Protein AF-A0A1V2MBK9-F1 (afdb_monomer)

Solvent-accessible surface area (backbone atoms only — not comparable to full-atom values): 14832 Å² total; per-residue (Å²): 134,80,73,76,55,63,68,47,42,68,69,55,35,80,77,60,66,86,72,53,70,76,71,53,41,78,74,57,42,49,69,42,88,86,67,82,70,78,59,68,82,78,52,64,62,69,51,30,75,63,59,85,59,53,75,75,83,70,51,62,47,44,29,37,36,40,38,46,61,56,57,86,47,54,36,74,47,43,60,92,90,59,86,34,33,55,60,60,49,50,52,52,48,45,50,49,41,36,67,42,43,46,37,18,62,41,80,53,84,67,92,81,70,67,94,75,77,59,34,52,60,55,47,48,55,52,49,55,54,50,45,73,77,38,75,64,46,56,32,38,40,33,48,38,58,38,89,64,90,67,58,57,71,49,79,55,98,87,40,65,26,44,45,28,35,36,52,45,32,41,6,41,16,93,85,80,60,44,76,19,54,14,90,91,51,54,16,92,23,41,64,52,22,48,16,49,54,52,49,42,46,65,40,96,83,39,68,46,74,44,33,37,39,40,61,60,29,74,71,40,49,77,45,54,44,25,43,36,37,24,61,31,23,40,67,30,52,40,68,37,48,56,66,32,44,64,59,52,50,52,43,50,29,64,56,32,67,56,60,72,55,80,88,126

Foldseek 3Di:
DDPVPPVVCVVVVVPPDDPDLVNVPVVAADEDPPPPDPCSVQADVVCLQDPQQAADDDQLAAAEEEAALAFPAAAPQEDPPDPRTLLVLVVLLQCCCCQFFVGHHHYDDDPDDDHDPCSLVVVLVVLVVVCVVRVSYAEYEHEAADPDDDWDWDDAPNAIATAKEWEAAQLAPPPPRNTQPDPVAGAPQRRQCSSLRRNLCPDPRRSHPHYYYHNHHGNRRNHHHYIYMHQTHSHDNSVNSSVRSNSVSVSNCVSNVGDTDDDD

Secondary structure (DSSP, 8-state):
--GGGHHHHHHHTTTS----HHHHHHHHEEEPTT--S-GGGGS-HHHHHH------S-TTSEEEEEE-SSTT-B-SBPPTT---BHHHHHHHHHHHHHHHH--EEEE---TT--SSSSHHHHHHHHHHHHHHH-TT--EEEEEEEES-S---EEEETTEEEE-EEEEEE----TTT--TT--SSS--TTHHHHHHHHHHHHTSTT--EEEEEEESS-GGGGSSSSEEEEEEEETTSBHHHHHHHHHHHHHHHHHHHTPPPP---

Mean predicted aligned error: 7.24 Å

Structure (mmCIF, N/CA/C/O backbone):
data_AF-A0A1V2MBK9-F1
#
_entry.id   AF-A0A1V2MBK9-F1
#
loop_
_atom_site.group_PDB
_atom_site.id
_atom_site.type_symbol
_atom_site.label_atom_id
_atom_site.label_alt_id
_atom_site.label_comp_id
_atom_site.label_asym_id
_atom_site.label_entity_id
_atom_site.label_seq_id
_atom_site.pdbx_PDB_ins_code
_atom_site.Cartn_x
_atom_site.Cartn_y
_atom_site.Cartn_z
_atom_site.occupancy
_atom_site.B_iso_or_equiv
_atom_site.auth_seq_id
_atom_site.auth_comp_id
_atom_site.auth_asym_id
_atom_site.auth_atom_id
_atom_site.pdbx_PDB_model_num
ATOM 1 N N . MET A 1 1 ? -18.876 26.467 -9.402 1.00 34.84 1 MET A N 1
ATOM 2 C CA . MET A 1 1 ? -18.481 26.212 -10.805 1.00 34.84 1 MET A CA 1
ATOM 3 C C . MET A 1 1 ? -18.343 24.700 -10.939 1.00 34.84 1 MET A C 1
ATOM 5 O O . MET A 1 1 ? -17.592 24.122 -10.175 1.00 34.84 1 MET A O 1
ATOM 9 N N . ASN A 1 2 ? -19.206 24.062 -11.735 1.00 30.47 2 ASN A N 1
ATOM 10 C CA . ASN A 1 2 ? -19.535 22.628 -11.652 1.00 30.47 2 ASN A CA 1
ATOM 11 C C . ASN A 1 2 ? -18.360 21.690 -12.007 1.00 30.47 2 ASN A C 1
ATOM 13 O O . ASN A 1 2 ? -17.880 21.718 -13.139 1.00 30.47 2 ASN A O 1
ATOM 17 N N . PHE A 1 3 ? -17.992 20.809 -11.068 1.00 36.66 3 PHE A N 1
ATOM 18 C CA . PHE A 1 3 ? -16.912 19.809 -11.154 1.00 36.66 3 PHE A CA 1
ATOM 19 C C . PHE A 1 3 ? -17.167 18.655 -12.146 1.00 36.66 3 PHE A C 1
ATOM 21 O O . PHE A 1 3 ? -16.249 17.917 -12.485 1.00 36.66 3 PHE A O 1
ATOM 28 N N . LYS A 1 4 ? -18.357 18.593 -12.766 1.00 32.75 4 LYS A N 1
ATOM 29 C CA . LYS A 1 4 ? -18.689 17.666 -13.870 1.00 32.75 4 LYS A CA 1
ATOM 30 C C . LYS A 1 4 ? -17.813 17.801 -15.132 1.00 32.75 4 LYS A C 1
ATOM 32 O O . LYS A 1 4 ? -18.024 17.061 -16.086 1.00 32.75 4 LYS A O 1
ATOM 37 N N . LYS A 1 5 ? -16.863 18.741 -15.192 1.00 34.22 5 LYS A N 1
ATOM 38 C CA . LYS A 1 5 ? -16.021 18.963 -16.379 1.00 34.22 5 LYS A CA 1
ATOM 39 C C . LYS A 1 5 ? -14.691 18.212 -16.379 1.00 34.22 5 LYS A C 1
ATOM 41 O O . LYS A 1 5 ? -14.189 17.994 -17.469 1.00 34.22 5 LYS A O 1
ATOM 46 N N . ILE A 1 6 ? -14.138 17.786 -15.244 1.00 42.19 6 ILE A N 1
ATOM 47 C CA . ILE A 1 6 ? -12.788 17.182 -15.232 1.00 42.19 6 ILE A CA 1
ATOM 48 C C . ILE A 1 6 ? -12.847 15.669 -15.499 1.00 42.19 6 ILE A C 1
ATOM 50 O O . ILE A 1 6 ? -12.105 15.169 -16.338 1.00 42.19 6 ILE A O 1
ATOM 54 N N . PHE A 1 7 ? -13.835 14.959 -14.950 1.00 36.03 7 PHE A N 1
ATOM 55 C CA . PHE A 1 7 ? -14.030 13.533 -15.255 1.00 36.03 7 PHE A CA 1
ATOM 56 C C . PHE A 1 7 ? -14.663 13.284 -16.640 1.00 36.03 7 PHE A C 1
ATOM 58 O O . PHE A 1 7 ? -14.394 12.282 -17.304 1.00 36.03 7 PHE A O 1
ATOM 65 N N . PHE A 1 8 ? -15.454 14.240 -17.148 1.00 34.44 8 PHE A N 1
ATOM 66 C CA . PHE A 1 8 ? -15.971 14.186 -18.521 1.00 34.44 8 PHE A CA 1
ATOM 67 C C . PHE A 1 8 ? -14.874 14.445 -19.562 1.00 34.44 8 PHE A C 1
ATOM 69 O O . PHE A 1 8 ? -14.999 13.986 -20.691 1.00 34.44 8 PHE A O 1
ATOM 76 N N . ILE A 1 9 ? -13.780 15.118 -19.188 1.00 38.69 9 ILE A N 1
ATOM 77 C CA . ILE A 1 9 ? -12.611 15.276 -20.055 1.00 38.69 9 ILE A CA 1
ATOM 78 C C . ILE A 1 9 ? -11.961 13.905 -20.298 1.00 38.69 9 ILE A C 1
ATOM 80 O O . ILE A 1 9 ? -11.791 13.551 -21.453 1.00 38.69 9 ILE A O 1
ATOM 84 N N . PHE A 1 10 ? -11.764 13.036 -19.303 1.00 41.34 10 PHE A N 1
ATOM 85 C CA . PHE A 1 10 ? -11.204 11.698 -19.573 1.00 41.34 10 PHE A CA 1
ATOM 86 C C . PHE A 1 10 ? -12.112 10.790 -20.422 1.00 41.34 10 PHE A C 1
ATOM 88 O O . PHE A 1 10 ? -11.617 10.036 -21.259 1.00 41.34 10 PHE A O 1
ATOM 95 N N . ARG A 1 11 ? -13.444 10.900 -20.292 1.00 34.03 11 ARG A N 1
ATOM 96 C CA . ARG A 1 11 ? -14.379 10.075 -21.080 1.00 34.03 11 ARG A CA 1
ATOM 97 C C . ARG A 1 11 ? -14.642 10.618 -22.498 1.00 34.03 11 ARG A C 1
ATOM 99 O O . ARG A 1 11 ? -14.853 9.812 -23.405 1.00 34.03 11 ARG A O 1
ATOM 106 N N . LEU A 1 12 ? -14.572 11.939 -22.730 1.00 31.66 12 LEU A N 1
ATOM 107 C CA . LEU A 1 12 ? -14.670 12.550 -24.075 1.00 31.66 12 LEU A CA 1
ATOM 108 C C . LEU A 1 12 ? -13.330 12.675 -24.820 1.00 31.66 12 LEU A C 1
ATOM 110 O O . LEU A 1 12 ? -13.326 12.727 -26.050 1.00 31.66 12 LEU A O 1
ATOM 114 N N . LEU A 1 13 ? -12.193 12.704 -24.119 1.00 36.12 13 LEU A N 1
ATOM 115 C CA . LEU A 1 13 ? -10.858 12.727 -24.737 1.00 36.12 13 LEU A CA 1
ATOM 116 C C . LEU A 1 13 ? -10.470 11.392 -25.384 1.00 36.12 13 LEU A C 1
ATOM 118 O O . LEU A 1 13 ? -9.457 11.314 -26.069 1.00 36.12 13 LEU A O 1
ATOM 122 N N . SER A 1 14 ? -11.309 10.361 -25.266 1.00 35.31 14 SER A N 1
ATOM 123 C CA . SER A 1 14 ? -11.216 9.177 -26.123 1.00 35.31 14 SER A CA 1
ATOM 124 C C . SER A 1 14 ? -11.409 9.505 -27.613 1.00 35.31 14 SER A C 1
ATOM 126 O O . SER A 1 14 ? -11.105 8.669 -28.459 1.00 35.31 14 SER A O 1
ATOM 128 N N . THR A 1 15 ? -11.896 10.709 -27.961 1.00 36.28 15 THR A N 1
ATOM 129 C CA . THR A 1 15 ? -12.133 11.085 -29.366 1.00 36.28 15 THR A CA 1
ATOM 130 C C . THR A 1 15 ? -11.327 12.290 -29.863 1.00 36.28 15 THR A C 1
ATOM 132 O O . THR A 1 15 ? -11.165 12.427 -31.072 1.00 36.28 15 THR A O 1
ATOM 135 N N . ILE A 1 16 ? -10.787 13.170 -29.012 1.00 37.06 16 ILE A N 1
ATOM 136 C CA . ILE A 1 16 ? -10.050 14.361 -29.475 1.00 37.06 16 ILE A CA 1
ATOM 137 C C . ILE A 1 16 ? -8.943 14.701 -28.465 1.00 37.06 16 ILE A C 1
ATOM 139 O O . ILE A 1 16 ? -9.251 15.004 -27.326 1.00 37.06 16 ILE A O 1
ATOM 143 N N . PHE A 1 17 ? -7.687 14.706 -28.926 1.00 32.72 17 PHE A N 1
ATOM 144 C CA . PHE A 1 17 ? -6.417 14.915 -28.205 1.00 32.72 17 PHE A CA 1
ATOM 145 C C . PHE A 1 17 ? -5.857 13.724 -27.414 1.00 32.72 17 PHE A C 1
ATOM 147 O O . PHE A 1 17 ? -6.171 13.484 -26.255 1.00 32.72 17 PHE A O 1
ATOM 154 N N . ILE A 1 18 ? -4.888 13.076 -28.066 1.00 42.09 18 ILE A N 1
ATOM 155 C CA . ILE A 1 18 ? -3.717 12.449 -27.457 1.00 42.09 18 ILE A CA 1
ATOM 156 C C . ILE A 1 18 ? -3.151 13.444 -26.429 1.00 42.09 18 ILE A C 1
ATOM 158 O O . ILE A 1 18 ? -2.397 14.349 -26.789 1.00 42.09 18 ILE A O 1
ATOM 162 N N . ILE A 1 19 ? -3.529 13.318 -25.156 1.00 43.03 19 ILE A N 1
ATOM 163 C CA . ILE A 1 19 ? -2.663 13.796 -24.082 1.00 43.03 19 ILE A CA 1
ATOM 164 C C . ILE A 1 19 ? -1.460 12.866 -24.164 1.00 43.03 19 ILE A C 1
ATOM 166 O O . ILE A 1 19 ? -1.561 11.675 -23.878 1.00 43.03 19 ILE A O 1
ATOM 170 N N . THR A 1 20 ? -0.346 13.373 -24.680 1.00 45.06 20 THR A N 1
ATOM 171 C CA . THR A 1 20 ? 0.904 12.615 -24.723 1.00 45.06 20 THR A CA 1
ATOM 172 C C . THR A 1 20 ? 1.216 12.099 -23.313 1.00 45.06 20 THR A C 1
ATOM 174 O O . THR A 1 20 ? 1.142 12.904 -22.383 1.00 45.06 20 THR A O 1
ATOM 177 N N . PRO A 1 21 ? 1.596 10.818 -23.138 1.00 50.59 21 PRO A N 1
ATOM 178 C CA . PRO A 1 21 ? 1.921 10.221 -21.832 1.00 50.59 21 PRO A CA 1
ATOM 179 C C . PRO A 1 21 ? 2.869 11.082 -20.982 1.00 50.59 21 PRO A C 1
ATOM 181 O O . PRO A 1 21 ? 2.723 11.172 -19.768 1.00 50.59 21 PRO A O 1
ATOM 184 N N . ILE A 1 22 ? 3.765 11.804 -21.659 1.00 47.19 22 ILE A N 1
ATOM 185 C CA . ILE A 1 22 ? 4.721 12.769 -21.105 1.00 47.19 22 ILE A CA 1
ATOM 186 C C . ILE A 1 22 ? 4.041 13.857 -20.251 1.00 47.19 22 ILE A C 1
ATOM 188 O O . ILE A 1 22 ? 4.553 14.209 -19.200 1.00 47.19 22 ILE A O 1
ATOM 192 N N . LEU A 1 23 ? 2.877 14.374 -20.663 1.00 44.78 23 LEU A N 1
ATOM 193 C CA . LEU A 1 23 ? 2.160 15.446 -19.953 1.00 44.78 23 LEU A CA 1
ATOM 194 C C . LEU A 1 23 ? 1.334 14.935 -18.763 1.00 44.78 23 LEU A C 1
ATOM 196 O O . LEU A 1 23 ? 1.061 15.703 -17.848 1.00 44.78 23 LEU A O 1
ATOM 200 N N . ALA A 1 24 ? 0.929 13.662 -18.768 1.00 58.72 24 ALA A N 1
ATOM 201 C CA . ALA A 1 24 ? 0.224 13.047 -17.641 1.00 58.72 24 ALA A CA 1
ATOM 202 C C . ALA A 1 24 ? 1.191 12.613 -16.527 1.00 58.72 24 ALA A C 1
ATOM 204 O O . ALA A 1 24 ? 0.809 12.584 -15.360 1.00 58.72 24 ALA A O 1
ATOM 205 N N . LYS A 1 25 ? 2.449 12.318 -16.884 1.00 59.06 25 LYS A N 1
ATOM 206 C CA . LYS A 1 25 ? 3.493 11.879 -15.956 1.00 59.06 25 LYS A CA 1
ATOM 207 C C . LYS A 1 25 ? 3.723 12.873 -14.819 1.00 59.06 25 LYS A C 1
ATOM 209 O O . LYS A 1 25 ? 3.606 12.486 -13.666 1.00 59.06 25 LYS A O 1
ATOM 214 N N . ASP A 1 26 ? 3.969 14.137 -15.149 1.00 61.19 26 ASP A N 1
ATOM 215 C CA . ASP A 1 26 ? 4.305 15.176 -14.163 1.00 61.19 26 ASP A CA 1
ATOM 216 C C . ASP A 1 26 ? 3.096 15.633 -13.320 1.00 61.19 26 ASP A C 1
ATOM 218 O O . ASP A 1 26 ? 3.246 16.424 -12.393 1.00 61.19 26 ASP A O 1
ATOM 222 N N . ILE A 1 27 ? 1.887 15.170 -13.664 1.00 65.62 27 ILE A N 1
ATOM 223 C CA . ILE A 1 27 ? 0.644 15.473 -12.939 1.00 65.62 27 ILE A CA 1
ATOM 224 C C . ILE A 1 27 ? 0.300 14.356 -11.947 1.00 65.62 27 ILE A C 1
ATOM 226 O O . ILE A 1 27 ? -0.288 14.636 -10.909 1.00 65.62 27 ILE A O 1
ATOM 230 N N . ILE A 1 28 ? 0.633 13.105 -12.281 1.00 78.38 28 ILE A N 1
ATOM 231 C CA . ILE A 1 28 ? 0.196 11.910 -11.541 1.00 78.38 28 ILE A CA 1
ATOM 232 C C . ILE A 1 28 ? 1.329 11.315 -10.695 1.00 78.38 28 ILE A C 1
ATOM 234 O O . ILE A 1 28 ? 1.059 10.717 -9.658 1.00 78.38 28 ILE A O 1
ATOM 238 N N . TYR A 1 29 ? 2.581 11.437 -11.143 1.00 88.00 29 TYR A N 1
ATOM 239 C CA . TYR A 1 29 ? 3.714 10.741 -10.543 1.00 88.00 29 TYR A CA 1
ATOM 240 C C . TYR A 1 29 ? 4.775 11.712 -10.033 1.00 88.00 29 TYR A C 1
ATOM 242 O O . TYR A 1 29 ? 5.340 12.487 -10.810 1.00 88.00 29 TYR A O 1
ATOM 250 N N . THR A 1 30 ? 5.151 11.570 -8.764 1.00 89.44 30 THR A N 1
ATOM 251 C CA . THR A 1 30 ? 6.369 12.186 -8.233 1.00 89.44 30 THR A CA 1
ATOM 252 C C . THR A 1 30 ? 7.550 11.243 -8.418 1.00 89.44 30 THR A C 1
ATOM 254 O O . THR A 1 30 ? 7.541 10.105 -7.957 1.00 89.44 30 THR A O 1
ATOM 257 N N . LEU A 1 31 ? 8.593 11.702 -9.106 1.00 88.50 31 LEU A N 1
ATOM 258 C CA . LEU A 1 31 ? 9.775 10.891 -9.399 1.00 88.50 31 LEU A CA 1
ATOM 259 C C . LEU A 1 31 ? 10.855 11.085 -8.341 1.00 88.50 31 LEU A C 1
ATOM 261 O O . LEU A 1 31 ? 11.134 12.215 -7.934 1.00 88.50 31 LEU A O 1
ATOM 265 N N . ASP A 1 32 ? 11.533 9.995 -7.993 1.00 84.50 32 ASP A N 1
ATOM 266 C CA . ASP A 1 32 ? 12.840 10.080 -7.355 1.00 84.50 32 ASP A CA 1
ATOM 267 C C . ASP A 1 32 ? 13.838 10.797 -8.280 1.00 84.50 32 ASP A C 1
ATOM 269 O O . ASP A 1 32 ? 13.846 10.615 -9.502 1.00 84.50 32 ASP A O 1
ATOM 273 N N . SER A 1 33 ? 14.689 11.619 -7.674 1.00 80.62 33 SER A N 1
ATOM 274 C CA . SER A 1 33 ? 15.713 12.420 -8.336 1.00 80.62 33 SER A CA 1
ATOM 275 C C . SER A 1 33 ? 16.701 11.604 -9.169 1.00 80.62 33 SER A C 1
ATOM 277 O O . SER A 1 33 ? 17.243 12.125 -10.145 1.00 80.62 33 SER A O 1
ATOM 279 N N . ASP A 1 34 ? 16.896 10.331 -8.826 1.00 78.94 34 ASP A N 1
ATOM 280 C CA . ASP A 1 34 ? 17.807 9.433 -9.537 1.00 78.94 34 ASP A CA 1
ATOM 281 C C . ASP A 1 34 ? 17.194 8.857 -10.836 1.00 78.94 34 ASP A C 1
ATOM 283 O O . ASP A 1 34 ? 17.902 8.292 -11.679 1.00 78.94 34 ASP A O 1
ATOM 287 N N . ILE A 1 35 ? 15.891 9.060 -11.083 1.00 82.31 35 ILE A N 1
ATOM 288 C CA . ILE A 1 35 ? 15.215 8.585 -12.299 1.00 82.31 35 ILE A CA 1
ATOM 289 C C . ILE A 1 35 ? 15.376 9.603 -13.430 1.00 82.31 35 ILE A C 1
ATOM 291 O O . ILE A 1 35 ? 14.599 10.542 -13.594 1.00 82.31 35 ILE A O 1
ATOM 295 N N . SER A 1 36 ? 16.374 9.369 -14.280 1.00 75.50 36 SER A N 1
ATOM 296 C CA . SER A 1 36 ? 16.669 10.224 -15.443 1.00 75.50 36 SER A CA 1
ATOM 297 C C . SER A 1 36 ? 16.035 9.755 -16.761 1.00 75.50 36 SER A C 1
ATOM 299 O O . SER A 1 36 ? 15.962 10.520 -17.723 1.00 75.50 36 SER A O 1
ATOM 301 N N . GLN A 1 37 ? 15.579 8.504 -16.830 1.00 77.94 37 GLN A N 1
ATOM 302 C CA . GLN A 1 37 ? 15.058 7.886 -18.051 1.00 77.94 37 GLN A CA 1
ATOM 303 C C . GLN A 1 37 ? 13.543 8.074 -18.185 1.00 77.94 37 GLN A C 1
ATOM 305 O O . GLN A 1 37 ? 12.797 8.028 -17.201 1.00 77.94 37 GLN A O 1
ATOM 310 N N . ASP A 1 38 ? 13.060 8.229 -19.421 1.00 82.62 38 ASP A N 1
ATOM 311 C CA . ASP A 1 38 ? 11.621 8.262 -19.685 1.00 82.62 38 ASP A CA 1
ATOM 312 C C . ASP A 1 38 ? 11.028 6.846 -19.738 1.00 82.62 38 ASP A C 1
ATOM 314 O O . ASP A 1 38 ? 10.788 6.264 -20.797 1.00 82.62 38 ASP A O 1
ATOM 318 N N . TRP A 1 39 ? 10.805 6.283 -18.552 1.00 85.56 39 TRP A N 1
ATOM 319 C CA . TRP A 1 39 ? 10.223 4.956 -18.354 1.00 85.56 39 TRP A CA 1
ATOM 320 C C . TRP A 1 39 ? 8.795 4.827 -18.904 1.00 85.56 39 TRP A C 1
ATOM 322 O O . TRP A 1 39 ? 8.349 3.719 -19.199 1.00 85.56 39 TRP A O 1
ATOM 332 N N . THR A 1 40 ? 8.074 5.939 -19.090 1.00 85.12 40 THR A N 1
ATOM 333 C CA . THR A 1 40 ? 6.669 5.910 -19.527 1.00 85.12 40 THR A CA 1
ATOM 334 C C . THR A 1 40 ? 6.501 5.396 -20.953 1.00 85.12 40 THR A C 1
ATOM 336 O O . THR A 1 40 ? 5.465 4.823 -21.278 1.00 85.12 40 THR A O 1
ATOM 339 N N . LEU A 1 41 ? 7.542 5.506 -21.786 1.00 87.12 41 LEU A N 1
ATOM 340 C CA . LEU A 1 41 ? 7.565 4.949 -23.143 1.00 87.12 41 LEU A CA 1
ATOM 341 C C . LEU A 1 41 ? 7.561 3.412 -23.163 1.00 87.12 41 LEU A C 1
ATOM 343 O O . LEU A 1 41 ? 7.279 2.819 -24.202 1.00 87.12 41 LEU A O 1
ATOM 347 N N . GLN A 1 42 ? 7.874 2.771 -22.034 1.00 90.56 42 GLN A N 1
ATOM 348 C CA . GLN A 1 42 ? 7.914 1.313 -21.880 1.00 90.56 42 GLN A CA 1
ATOM 349 C C . GLN A 1 42 ? 6.628 0.747 -21.256 1.00 90.56 42 GLN A C 1
ATOM 351 O O . GLN A 1 42 ? 6.520 -0.460 -21.046 1.00 90.56 42 GLN A O 1
ATOM 356 N N . ILE A 1 43 ? 5.648 1.604 -20.958 1.00 88.88 43 ILE A N 1
ATOM 357 C CA . ILE A 1 43 ? 4.378 1.231 -20.335 1.00 88.88 43 ILE A CA 1
ATOM 358 C C . ILE A 1 43 ? 3.250 1.313 -21.362 1.00 88.88 43 ILE A C 1
ATOM 360 O O . ILE A 1 43 ? 3.101 2.307 -22.071 1.00 88.88 43 ILE A O 1
ATOM 364 N N . ASP A 1 44 ? 2.378 0.305 -21.378 1.00 91.19 44 ASP A N 1
ATOM 365 C CA . ASP A 1 44 ? 1.080 0.436 -22.044 1.00 91.19 44 ASP A CA 1
ATOM 366 C C . ASP A 1 44 ? 0.100 1.162 -21.110 1.00 91.19 44 ASP A C 1
ATOM 368 O O . ASP A 1 44 ? -0.419 0.590 -20.147 1.00 91.19 44 ASP A O 1
ATOM 372 N N . ILE A 1 45 ? -0.119 2.446 -21.405 1.00 86.88 45 ILE A N 1
ATOM 373 C CA . ILE A 1 45 ? -1.006 3.341 -20.654 1.00 86.88 45 ILE A CA 1
ATOM 374 C C . ILE A 1 45 ? -2.467 2.894 -20.727 1.00 86.88 45 ILE A C 1
ATOM 376 O O . ILE A 1 45 ? -3.182 3.004 -19.734 1.00 86.88 45 ILE A O 1
ATOM 380 N N . ASN A 1 46 ? -2.923 2.357 -21.864 1.00 87.38 46 ASN A N 1
ATOM 381 C CA . ASN A 1 46 ? -4.298 1.867 -21.961 1.00 87.38 46 ASN A CA 1
ATOM 382 C C . ASN A 1 46 ? -4.499 0.707 -20.994 1.00 87.38 46 ASN A C 1
ATOM 384 O O . ASN A 1 46 ? -5.513 0.662 -20.299 1.00 87.38 46 ASN A O 1
ATOM 388 N N . LYS A 1 47 ? -3.511 -0.188 -20.898 1.00 90.69 47 LYS A N 1
ATOM 389 C CA . LYS A 1 47 ? -3.539 -1.262 -19.909 1.00 90.69 47 LYS A CA 1
ATOM 390 C C . LYS A 1 47 ? -3.517 -0.714 -18.480 1.00 90.69 47 LYS A C 1
ATOM 392 O O . LYS A 1 47 ? -4.375 -1.109 -17.709 1.00 90.69 47 LYS A O 1
ATOM 397 N N . VAL A 1 48 ? -2.657 0.251 -18.142 1.00 92.25 48 VAL A N 1
ATOM 398 C CA . VAL A 1 48 ? -2.655 0.887 -16.802 1.00 92.25 48 VAL A CA 1
ATOM 399 C C . VAL A 1 48 ? -4.045 1.401 -16.404 1.00 92.25 48 VAL A C 1
ATOM 401 O O . VAL A 1 48 ? -4.493 1.168 -15.286 1.00 92.25 48 VAL A O 1
ATOM 404 N N . LEU A 1 49 ? -4.757 2.048 -17.330 1.00 89.31 49 LEU A N 1
ATOM 405 C CA . LEU A 1 49 ? -6.061 2.661 -17.061 1.00 89.31 49 LEU A CA 1
ATOM 406 C C . LEU A 1 49 ? -7.250 1.686 -17.080 1.00 89.31 49 LEU A C 1
ATOM 408 O O . LEU A 1 49 ? -8.334 2.062 -16.645 1.00 89.31 49 LEU A O 1
ATOM 412 N N . THR A 1 50 ? -7.089 0.482 -17.638 1.00 90.56 50 THR A N 1
ATOM 413 C CA . THR A 1 50 ? -8.209 -0.452 -17.883 1.00 90.56 50 THR A CA 1
ATOM 414 C C . THR A 1 50 ? -7.966 -1.871 -17.380 1.00 90.56 50 THR A C 1
ATOM 416 O O . THR A 1 50 ? -8.816 -2.743 -17.565 1.00 90.56 50 THR A O 1
ATOM 419 N N . GLU A 1 51 ? -6.811 -2.134 -16.765 1.00 94.94 51 GLU A N 1
ATOM 420 C CA . GLU A 1 51 ? -6.491 -3.436 -16.192 1.00 94.94 51 GLU A CA 1
ATOM 421 C C . GLU A 1 51 ? -7.539 -3.816 -15.149 1.00 94.94 51 GLU A C 1
ATOM 423 O O . GLU A 1 51 ? -7.836 -3.043 -14.242 1.00 94.94 51 GLU A O 1
ATOM 428 N N . ASN A 1 52 ? -8.108 -5.013 -15.299 1.00 97.12 52 ASN A N 1
ATOM 429 C CA . ASN A 1 52 ? -9.083 -5.535 -14.356 1.00 97.12 52 ASN A CA 1
ATOM 430 C C . ASN A 1 52 ? -8.361 -6.038 -13.098 1.00 97.12 52 ASN A C 1
ATOM 432 O O . ASN A 1 52 ? -7.647 -7.046 -13.139 1.00 97.12 52 ASN A O 1
ATOM 436 N N . LEU A 1 53 ? -8.589 -5.338 -11.990 1.00 97.75 53 LEU A N 1
ATOM 437 C CA . LEU A 1 53 ? -7.959 -5.591 -10.698 1.00 97.75 53 LEU A CA 1
ATOM 438 C C . LEU A 1 53 ? -8.858 -6.366 -9.723 1.00 97.75 53 LEU A C 1
ATOM 440 O O . LEU A 1 53 ? -8.367 -6.757 -8.661 1.00 97.75 53 LEU A O 1
ATOM 444 N N . SER A 1 54 ? -10.098 -6.690 -10.115 1.00 97.75 54 SER A N 1
ATOM 445 C CA . SER A 1 54 ? -11.054 -7.453 -9.301 1.00 97.75 54 SER A CA 1
ATOM 446 C C . SER A 1 54 ? -10.455 -8.734 -8.719 1.00 97.75 54 SER A C 1
ATOM 448 O O . SER A 1 54 ? -9.617 -9.413 -9.342 1.00 97.75 54 SER A O 1
ATOM 450 N N . LEU A 1 55 ? -10.865 -9.052 -7.493 1.00 96.62 55 LEU A N 1
ATOM 451 C CA . LEU A 1 55 ? -10.520 -10.311 -6.836 1.00 96.62 55 LEU A CA 1
ATOM 452 C C . LEU A 1 55 ? -11.317 -11.470 -7.442 1.00 96.62 55 LEU A C 1
ATOM 454 O O . LEU A 1 55 ? -12.429 -11.297 -7.937 1.00 96.62 55 LEU A O 1
ATOM 458 N N . LYS A 1 56 ? -10.741 -12.675 -7.432 1.00 92.44 56 LYS A N 1
ATOM 459 C CA . LYS A 1 56 ? -11.319 -13.842 -8.112 1.00 92.44 56 LYS A CA 1
ATOM 460 C C . LYS A 1 56 ? -11.603 -14.979 -7.144 1.00 92.44 56 LYS A C 1
ATOM 462 O O . LYS A 1 56 ? -10.825 -15.266 -6.248 1.00 92.44 56 LYS A O 1
ATOM 467 N N . GLY A 1 57 ? -12.653 -15.754 -7.393 1.00 90.94 57 GLY A N 1
ATOM 468 C CA . GLY A 1 57 ? -12.972 -16.920 -6.561 1.00 90.94 57 GLY A CA 1
ATOM 469 C C . GLY A 1 57 ? -13.673 -16.536 -5.256 1.00 90.94 57 GLY A C 1
ATOM 470 O O . GLY A 1 57 ? -14.408 -15.557 -5.230 1.00 90.94 57 GLY A O 1
ATOM 471 N N . LYS A 1 58 ? -13.505 -17.345 -4.203 1.00 92.12 58 LYS A N 1
ATOM 472 C CA . LYS A 1 58 ? -14.176 -17.127 -2.912 1.00 92.12 58 LYS A CA 1
ATOM 473 C C . LYS A 1 58 ? -13.542 -15.957 -2.183 1.00 92.12 58 LYS A C 1
ATOM 475 O O . LYS A 1 58 ? -12.330 -15.969 -1.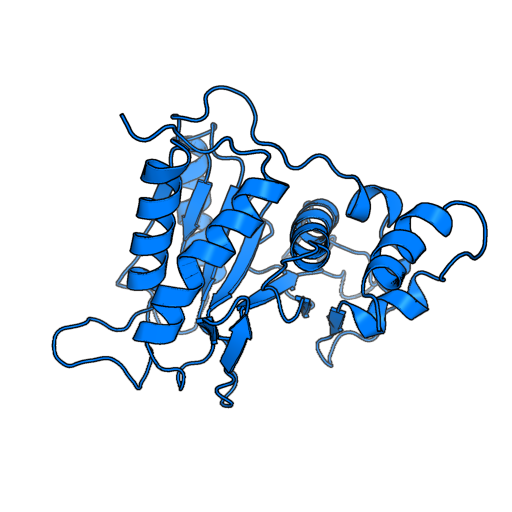984 1.00 92.12 58 LYS A O 1
ATOM 480 N N . ILE A 1 59 ? -14.345 -14.969 -1.814 1.00 93.88 59 ILE A N 1
ATOM 481 C CA . ILE A 1 59 ? -13.829 -13.731 -1.236 1.00 93.88 59 ILE A CA 1
ATOM 482 C C . ILE A 1 59 ? -13.415 -13.915 0.226 1.00 93.88 59 ILE A C 1
ATOM 484 O O . ILE A 1 59 ? -12.529 -13.214 0.690 1.00 93.88 59 ILE A O 1
ATOM 488 N N . GLU A 1 60 ? -13.989 -14.905 0.910 1.00 94.38 60 GLU A N 1
ATOM 489 C CA . GLU A 1 60 ? -13.765 -15.198 2.328 1.00 94.38 60 GLU A CA 1
ATOM 490 C C . GLU A 1 60 ? -12.448 -15.949 2.590 1.00 94.38 60 GLU A C 1
ATOM 492 O O . GLU A 1 60 ? -11.960 -15.973 3.719 1.00 94.38 60 GLU A O 1
ATOM 497 N N . ASP A 1 61 ? -11.866 -16.579 1.561 1.00 95.81 61 ASP A N 1
ATOM 498 C CA . ASP A 1 61 ? -10.507 -17.124 1.649 1.00 95.81 61 ASP A CA 1
ATOM 499 C C . ASP A 1 61 ? -9.504 -15.955 1.755 1.00 95.81 61 ASP A C 1
ATOM 501 O O . ASP A 1 61 ? -9.780 -14.881 1.225 1.00 95.81 61 ASP A O 1
ATOM 505 N N . PRO A 1 62 ? -8.309 -16.123 2.356 1.00 97.19 62 PRO A N 1
ATOM 506 C CA . PRO A 1 62 ? -7.327 -15.043 2.421 1.00 97.19 62 PRO A CA 1
ATOM 507 C C . PRO A 1 62 ? -6.977 -14.504 1.025 1.00 97.19 62 PRO A C 1
ATOM 509 O O . PRO A 1 62 ? -6.350 -15.205 0.225 1.00 97.19 62 PRO A O 1
ATOM 512 N N . LYS A 1 63 ? -7.402 -13.272 0.727 1.00 98.38 63 LYS A N 1
ATOM 513 C CA . LYS A 1 63 ? -7.205 -12.573 -0.554 1.00 98.38 63 LYS A CA 1
ATOM 514 C C . LYS A 1 63 ? -6.181 -11.465 -0.478 1.00 98.38 63 LYS A C 1
ATOM 516 O O . LYS A 1 63 ? -5.441 -11.251 -1.440 1.00 98.38 63 LYS A O 1
ATOM 521 N N . ILE A 1 64 ? -6.154 -10.777 0.653 1.00 98.75 64 ILE A N 1
ATOM 522 C CA . ILE A 1 64 ? -5.304 -9.619 0.887 1.00 98.75 64 ILE A CA 1
ATOM 523 C C . ILE A 1 64 ? -4.305 -9.992 1.974 1.00 98.75 64 ILE A C 1
ATOM 525 O O . ILE A 1 64 ? -4.684 -10.485 3.031 1.00 98.75 64 ILE A O 1
ATOM 529 N N . LEU A 1 65 ? -3.025 -9.766 1.707 1.00 98.81 65 LEU A N 1
ATOM 530 C CA . LEU A 1 65 ? -1.947 -9.942 2.669 1.00 98.81 65 LEU A CA 1
ATOM 531 C C . LEU A 1 65 ? -1.420 -8.572 3.094 1.00 98.81 65 LEU A C 1
ATOM 533 O O . LEU A 1 65 ? -0.856 -7.848 2.276 1.00 98.81 65 LEU A O 1
ATOM 537 N N . ILE A 1 66 ? -1.586 -8.237 4.373 1.00 98.75 66 ILE A N 1
ATOM 538 C CA . ILE A 1 66 ? -1.030 -7.017 4.971 1.00 98.75 66 ILE A CA 1
ATOM 539 C C . ILE A 1 66 ? 0.333 -7.351 5.577 1.00 98.75 66 ILE A C 1
ATOM 541 O O . ILE A 1 66 ? 0.452 -8.291 6.369 1.00 98.75 66 ILE A O 1
ATOM 545 N N . ILE A 1 67 ? 1.357 -6.587 5.196 1.00 97.56 67 ILE A N 1
ATOM 546 C CA . ILE A 1 67 ? 2.738 -6.734 5.671 1.00 97.56 67 ILE A CA 1
ATOM 547 C C . ILE A 1 67 ? 3.336 -5.385 6.054 1.00 97.56 67 ILE A C 1
ATOM 549 O O . ILE A 1 67 ? 2.788 -4.327 5.753 1.00 97.56 67 ILE A O 1
ATOM 553 N N . TYR A 1 68 ? 4.508 -5.450 6.682 1.00 94.94 68 TYR A N 1
ATOM 554 C CA . TYR A 1 68 ? 5.291 -4.284 7.058 1.00 94.94 68 TYR A CA 1
ATOM 555 C C . TYR A 1 68 ? 6.761 -4.559 6.782 1.00 94.94 68 TYR A C 1
ATOM 557 O O . TYR A 1 68 ? 7.385 -5.369 7.472 1.00 94.94 68 TYR A O 1
ATOM 565 N N . SER A 1 69 ? 7.336 -3.856 5.814 1.00 91.44 69 SER A N 1
ATOM 566 C CA . SER A 1 69 ? 8.791 -3.851 5.625 1.00 91.44 69 SER A CA 1
ATOM 567 C C . SER A 1 69 ? 9.504 -3.031 6.708 1.00 91.44 69 SER A C 1
ATOM 569 O O . SER A 1 69 ? 10.660 -3.289 7.033 1.00 91.44 69 SER A O 1
ATOM 571 N N . HIS A 1 70 ? 8.817 -2.059 7.321 1.00 88.56 70 HIS A N 1
ATOM 572 C CA . HIS A 1 70 ? 9.358 -1.214 8.393 1.00 88.56 70 HIS A CA 1
ATOM 573 C C . HIS A 1 70 ? 8.408 -1.134 9.609 1.00 88.56 70 HIS A C 1
ATOM 575 O O . HIS A 1 70 ? 7.925 -0.051 9.948 1.00 88.56 70 HIS A O 1
ATOM 581 N N . PRO A 1 71 ? 8.169 -2.254 10.321 1.00 85.94 71 PRO A N 1
ATOM 582 C CA . PRO A 1 71 ? 7.129 -2.371 11.358 1.00 85.94 71 PRO A CA 1
ATOM 583 C C . PRO A 1 71 ? 7.349 -1.481 12.591 1.00 85.94 71 PRO A C 1
ATOM 585 O O . PRO A 1 71 ? 6.432 -1.243 13.369 1.00 85.94 71 PRO A O 1
ATOM 588 N N . ASN A 1 72 ? 8.569 -0.976 12.788 1.00 84.69 72 ASN A N 1
ATOM 589 C CA . ASN A 1 72 ? 8.949 -0.212 13.97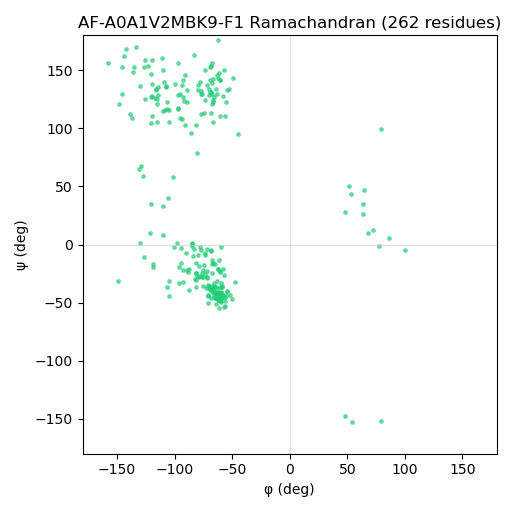8 1.00 84.69 72 ASN A CA 1
ATOM 590 C C . ASN A 1 72 ? 8.599 1.288 13.898 1.00 84.69 72 ASN A C 1
ATOM 592 O O . ASN A 1 72 ? 8.915 2.031 14.831 1.00 84.69 72 ASN A O 1
ATOM 596 N N . LYS A 1 73 ? 7.996 1.754 12.794 1.00 84.12 73 LYS A N 1
ATOM 597 C CA . LYS A 1 73 ? 7.605 3.160 12.615 1.00 84.12 73 LYS A CA 1
ATOM 598 C C . LYS A 1 73 ? 6.399 3.513 13.503 1.00 84.12 73 LYS A C 1
ATOM 600 O O . LYS A 1 73 ? 5.447 2.738 13.621 1.00 84.12 73 LYS A O 1
ATOM 605 N N . LYS A 1 74 ? 6.458 4.689 14.139 1.00 89.75 74 LYS A N 1
ATOM 606 C CA . LYS A 1 74 ? 5.438 5.195 15.071 1.00 89.75 74 LYS A CA 1
ATOM 607 C C . LYS A 1 74 ? 5.124 6.663 14.817 1.00 89.75 74 LYS A C 1
ATOM 609 O O . LYS A 1 74 ? 6.025 7.424 14.461 1.00 89.75 74 LYS A O 1
ATOM 614 N N . TYR A 1 75 ? 3.880 7.043 15.073 1.00 92.12 75 TYR A N 1
ATOM 615 C CA . TYR A 1 75 ? 3.435 8.431 15.098 1.00 92.12 75 TYR A CA 1
ATOM 616 C C . TYR A 1 75 ? 3.853 9.083 16.421 1.00 92.12 75 TYR A C 1
ATOM 618 O O . TYR A 1 75 ? 3.803 8.461 17.483 1.00 92.12 75 TYR A O 1
ATOM 626 N N . LEU A 1 76 ? 4.300 10.336 16.364 1.00 87.62 76 LEU A N 1
ATOM 627 C CA . LEU A 1 76 ? 4.756 11.085 17.539 1.00 87.62 76 LEU A CA 1
ATOM 628 C C . LEU A 1 76 ? 3.586 11.632 18.365 1.00 87.62 76 LEU A C 1
ATOM 630 O O . LEU A 1 76 ? 3.714 11.785 19.580 1.00 87.62 76 LEU A O 1
ATOM 634 N N . ASN A 1 77 ? 2.448 11.893 17.719 1.00 82.25 77 ASN A N 1
ATOM 635 C CA . ASN A 1 77 ? 1.253 12.472 18.325 1.00 82.25 77 ASN A CA 1
ATOM 636 C C . ASN A 1 77 ? 0.194 11.394 18.608 1.00 82.25 77 ASN A C 1
ATOM 638 O O . ASN A 1 77 ? -0.926 11.452 18.115 1.00 82.25 77 ASN A O 1
ATOM 642 N N . SER A 1 78 ? 0.560 10.385 19.402 1.00 83.62 78 SER A N 1
ATOM 643 C CA . SER A 1 78 ? -0.353 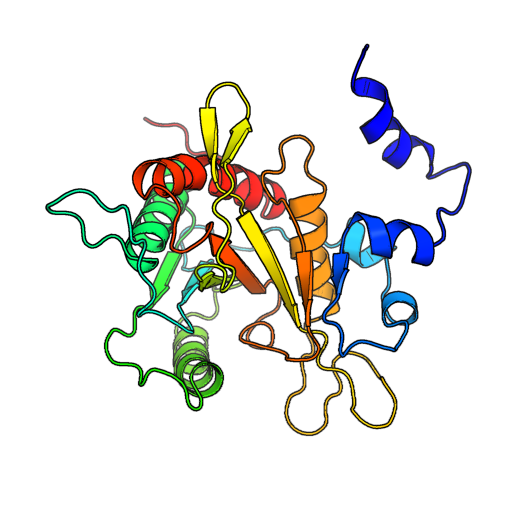9.322 19.843 1.00 83.62 78 SER A CA 1
ATOM 644 C C . SER A 1 78 ? -0.863 9.571 21.267 1.00 83.62 78 SER A C 1
ATOM 646 O O . SER A 1 78 ? -0.078 9.914 22.159 1.00 83.62 78 SER A O 1
ATOM 648 N N . LYS A 1 79 ? -2.156 9.340 21.527 1.00 78.31 79 LYS A N 1
ATOM 649 C CA . LYS A 1 79 ? -2.738 9.457 22.876 1.00 78.31 79 LYS A CA 1
ATOM 650 C C . LYS A 1 79 ? -2.110 8.472 23.864 1.00 78.31 79 LYS A C 1
ATOM 652 O O . LYS A 1 79 ? -1.774 7.336 23.523 1.00 78.31 79 LYS A O 1
ATOM 657 N N . ILE A 1 80 ? -2.029 8.889 25.130 1.00 70.00 80 ILE A N 1
ATOM 658 C CA . ILE A 1 80 ? -1.597 8.032 26.243 1.00 70.00 80 ILE A CA 1
ATOM 659 C C . ILE A 1 80 ? -2.484 6.779 26.285 1.00 70.00 80 ILE A C 1
ATOM 661 O O . ILE A 1 80 ? -3.699 6.887 26.421 1.00 70.00 80 ILE A O 1
ATOM 665 N N . GLY A 1 81 ? -1.865 5.599 26.197 1.00 67.50 81 GLY A N 1
ATOM 666 C CA . GLY A 1 81 ? -2.556 4.304 26.212 1.00 67.50 81 GLY A CA 1
ATOM 667 C C . GLY A 1 81 ? -2.755 3.656 24.837 1.00 67.50 81 GLY A C 1
ATOM 668 O O 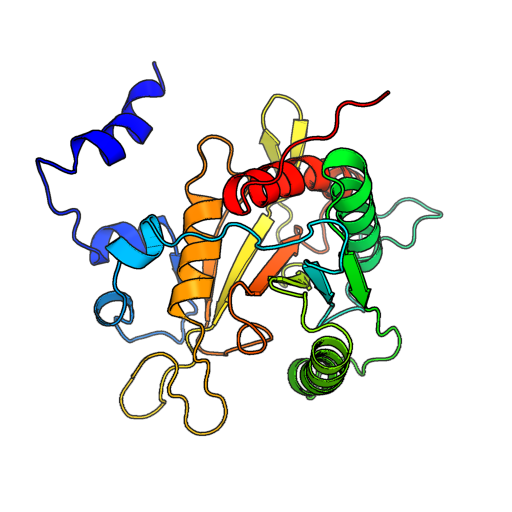. GLY A 1 81 ? -3.193 2.512 24.790 1.00 67.50 81 GLY A O 1
ATOM 669 N N . THR A 1 82 ? -2.395 4.335 23.744 1.00 75.00 82 THR A N 1
ATOM 670 C CA . THR A 1 82 ? -2.326 3.745 22.392 1.00 75.00 82 THR A CA 1
ATOM 671 C C . THR A 1 82 ? -0.894 3.327 22.057 1.00 75.00 82 THR A C 1
ATOM 673 O O . THR A 1 82 ? 0.055 3.848 22.654 1.00 75.00 82 THR A O 1
ATOM 676 N N . THR A 1 83 ? -0.712 2.370 21.135 1.00 82.94 83 THR A N 1
ATOM 677 C CA . THR A 1 83 ? 0.646 2.027 20.674 1.00 82.94 83 THR A CA 1
ATOM 678 C C . THR A 1 83 ? 1.158 3.001 19.612 1.00 82.94 83 THR A C 1
ATOM 680 O O . THR A 1 83 ? 2.376 3.205 19.536 1.00 82.94 83 THR A O 1
ATOM 683 N N . GLY A 1 84 ? 0.240 3.655 18.884 1.00 88.81 84 GLY A N 1
ATOM 684 C CA . GLY A 1 84 ? 0.520 4.741 17.946 1.00 88.81 84 GLY A CA 1
ATOM 685 C C . GLY A 1 84 ? 1.389 4.278 16.784 1.00 88.81 84 GLY A C 1
ATOM 686 O O . GLY A 1 84 ? 2.297 4.996 16.365 1.00 88.81 84 GLY A O 1
ATOM 687 N N . THR A 1 85 ? 1.206 3.037 16.336 1.00 92.19 85 THR A N 1
ATOM 688 C CA . THR A 1 85 ? 2.079 2.401 15.345 1.00 92.19 85 THR A CA 1
ATOM 689 C C . THR A 1 85 ? 1.379 2.205 14.014 1.00 92.19 85 THR A C 1
ATOM 691 O O . THR A 1 85 ? 0.155 2.154 13.935 1.00 92.19 85 THR A O 1
ATOM 694 N N . ILE A 1 86 ? 2.165 2.019 12.954 1.00 93.38 86 ILE A N 1
ATOM 695 C CA . ILE A 1 86 ? 1.619 1.609 11.656 1.00 93.38 86 ILE A CA 1
ATOM 696 C C . ILE A 1 86 ? 0.903 0.246 11.723 1.00 93.38 86 ILE A C 1
ATOM 698 O O . ILE A 1 86 ? 0.009 -0.015 10.930 1.00 93.38 86 ILE A O 1
ATOM 702 N N . ILE A 1 87 ? 1.240 -0.598 12.706 1.00 94.12 87 ILE A N 1
ATOM 703 C CA . ILE A 1 87 ? 0.564 -1.882 12.934 1.00 94.12 87 ILE A CA 1
ATOM 704 C C . ILE A 1 87 ? -0.884 -1.667 13.399 1.00 94.12 87 ILE A C 1
ATOM 706 O O . ILE A 1 87 ? -1.769 -2.413 12.989 1.00 94.12 87 ILE A O 1
ATOM 710 N N . ASP A 1 88 ? -1.148 -0.629 14.202 1.00 94.19 88 ASP A N 1
ATOM 711 C CA . ASP A 1 88 ? -2.518 -0.283 14.605 1.00 94.19 88 ASP A CA 1
ATOM 712 C C . ASP A 1 88 ? -3.379 0.078 13.381 1.00 94.19 88 ASP A C 1
ATOM 714 O O . ASP A 1 88 ? -4.540 -0.313 13.303 1.00 94.19 88 ASP A O 1
ATOM 718 N N . ILE A 1 89 ? -2.787 0.754 12.389 1.00 96.25 89 ILE A N 1
ATOM 719 C CA . ILE A 1 89 ? -3.457 1.088 11.124 1.00 96.25 89 ILE A CA 1
ATOM 720 C C . ILE A 1 89 ? -3.799 -0.169 10.328 1.00 96.25 89 ILE A C 1
ATOM 722 O O . ILE A 1 89 ? -4.891 -0.262 9.773 1.00 96.25 89 ILE A O 1
ATOM 726 N N . GLY A 1 90 ? -2.908 -1.163 10.285 1.00 97.25 90 GLY A N 1
ATOM 727 C CA . GLY A 1 90 ? -3.232 -2.408 9.595 1.00 97.25 90 GLY A CA 1
ATOM 728 C C . GLY A 1 90 ? -4.262 -3.270 10.318 1.00 97.25 90 GLY A C 1
ATOM 729 O O . GLY A 1 90 ? -5.003 -3.969 9.638 1.00 97.25 90 GLY A O 1
ATOM 730 N N . TYR A 1 91 ? -4.376 -3.194 11.651 1.00 97.44 91 TYR A N 1
ATOM 731 C CA . TYR A 1 91 ? -5.492 -3.832 12.362 1.00 97.44 91 TYR A CA 1
ATOM 732 C C . TYR A 1 91 ? -6.833 -3.192 11.997 1.00 97.44 91 TYR A C 1
ATOM 734 O O . TYR A 1 91 ? -7.803 -3.912 11.774 1.00 97.44 91 TYR A O 1
ATOM 742 N N . GLU A 1 92 ? -6.892 -1.861 11.900 1.00 97.69 92 GLU A N 1
ATOM 743 C CA . GLU A 1 92 ? -8.109 -1.168 11.459 1.00 97.69 92 GLU A CA 1
ATOM 744 C C . GLU A 1 92 ? -8.443 -1.508 9.997 1.00 97.69 92 GLU A C 1
ATOM 746 O O . GLU A 1 92 ? -9.592 -1.802 9.670 1.00 97.69 92 GLU A O 1
ATOM 751 N N . LEU A 1 93 ? -7.429 -1.549 9.124 1.00 98.56 93 LEU A N 1
ATOM 752 C CA . LEU A 1 93 ? -7.583 -1.938 7.721 1.00 98.56 93 LEU A CA 1
ATOM 753 C C . LEU A 1 93 ? -8.121 -3.370 7.578 1.00 98.56 93 LEU A C 1
ATOM 755 O O . LEU A 1 93 ? -9.072 -3.591 6.832 1.00 98.56 93 LEU A O 1
ATOM 759 N N . GLU A 1 94 ? -7.529 -4.331 8.294 1.00 98.62 94 GLU A N 1
ATOM 760 C CA . GLU A 1 94 ? -7.998 -5.721 8.361 1.00 98.62 94 GLU A CA 1
ATOM 761 C C . GLU A 1 94 ? -9.454 -5.782 8.830 1.00 98.62 94 GLU A C 1
ATOM 763 O O . GLU A 1 94 ? -10.302 -6.339 8.133 1.00 98.62 94 GLU A O 1
ATOM 768 N N . TYR A 1 95 ? -9.757 -5.144 9.965 1.00 98.44 95 TYR A N 1
ATOM 769 C CA . TYR A 1 95 ? -11.092 -5.146 10.553 1.00 98.44 95 TYR A CA 1
ATOM 770 C C . TYR A 1 95 ? -12.155 -4.626 9.584 1.00 98.44 95 TYR A C 1
ATOM 772 O O . TYR A 1 95 ? -13.193 -5.265 9.422 1.00 98.44 95 TYR A O 1
ATOM 780 N N . LEU A 1 96 ? -11.915 -3.485 8.935 1.00 98.50 96 LEU A N 1
ATOM 781 C CA . LEU A 1 96 ? -12.882 -2.872 8.023 1.00 98.50 96 LEU A CA 1
ATOM 782 C C . LEU A 1 96 ? -13.060 -3.685 6.738 1.00 98.50 96 LEU A C 1
ATOM 784 O O . LEU A 1 96 ? -14.187 -3.839 6.273 1.00 98.50 96 LEU A O 1
ATOM 788 N N . LEU A 1 97 ? -11.987 -4.256 6.186 1.00 98.50 97 LEU A N 1
ATOM 789 C CA . LEU A 1 97 ? -12.077 -5.134 5.018 1.00 98.50 97 LEU A CA 1
ATOM 790 C C . LEU A 1 97 ? -12.905 -6.390 5.318 1.00 98.50 97 LEU A C 1
ATOM 792 O O . LEU A 1 97 ? -13.825 -6.723 4.568 1.00 98.50 97 LEU A O 1
ATOM 796 N N . GLU A 1 98 ? -12.632 -7.062 6.434 1.00 97.94 98 GLU A N 1
ATOM 797 C CA . GLU A 1 98 ? -13.368 -8.271 6.808 1.00 97.94 98 GLU A CA 1
ATOM 798 C C . GLU A 1 98 ? -14.819 -7.961 7.184 1.00 97.94 98 GLU A C 1
ATOM 800 O O . GLU A 1 98 ? -15.742 -8.637 6.728 1.00 97.94 98 GLU A O 1
ATOM 805 N N . LYS A 1 99 ? -15.044 -6.925 7.995 1.00 97.31 99 LYS A N 1
ATOM 806 C CA . LYS A 1 99 ? -16.376 -6.576 8.491 1.00 97.31 99 LYS A CA 1
ATOM 807 C C . LYS A 1 99 ? -17.278 -6.008 7.405 1.00 97.31 99 LYS A C 1
ATOM 809 O O . LYS A 1 99 ? -18.428 -6.428 7.302 1.00 97.31 99 LYS A O 1
ATOM 814 N N . ASP A 1 100 ? -16.794 -5.024 6.654 1.00 97.56 100 ASP A N 1
ATOM 815 C CA . ASP A 1 100 ? -17.648 -4.275 5.738 1.00 97.56 100 ASP A CA 1
ATOM 816 C C . ASP A 1 100 ? -17.727 -4.951 4.367 1.00 97.56 100 ASP A C 1
ATOM 818 O O . ASP A 1 100 ? -18.702 -4.721 3.661 1.00 97.56 100 ASP A O 1
ATOM 822 N N . TYR A 1 101 ? -16.765 -5.804 3.993 1.00 97.38 101 TYR A N 1
ATOM 823 C CA . TYR A 1 101 ? -16.707 -6.429 2.662 1.00 97.38 101 TYR A CA 1
ATOM 824 C C . TYR A 1 101 ? -16.599 -7.959 2.684 1.00 97.38 101 TYR A C 1
ATOM 826 O O . TYR A 1 101 ? -16.758 -8.600 1.646 1.00 97.38 101 TYR A O 1
ATOM 834 N N . GLY A 1 102 ? -16.356 -8.583 3.841 1.00 97.31 102 GLY A N 1
ATOM 835 C CA . GLY A 1 102 ? -16.231 -10.042 3.949 1.00 97.31 102 GLY A CA 1
ATOM 836 C C . GLY A 1 102 ? -15.010 -10.638 3.272 1.00 97.31 102 GLY A C 1
ATOM 837 O O . GLY A 1 102 ? -14.958 -11.856 3.102 1.00 97.31 102 GLY A O 1
ATOM 838 N N . VAL A 1 103 ? -14.067 -9.803 2.834 1.00 98.12 103 VAL A N 1
ATOM 839 C CA . VAL A 1 103 ? -12.863 -10.281 2.167 1.00 98.12 103 VAL A CA 1
ATOM 840 C C . VAL A 1 103 ? -11.896 -10.831 3.204 1.00 98.12 103 VAL A C 1
ATOM 842 O O . VAL A 1 103 ? -11.611 -10.164 4.191 1.00 98.12 103 VAL A O 1
ATOM 845 N N . GLY A 1 104 ? -11.387 -12.042 2.988 1.00 98.38 104 GLY A N 1
ATOM 846 C CA . GLY A 1 104 ? -10.426 -12.660 3.891 1.00 98.38 104 GLY A CA 1
ATOM 847 C C . GLY A 1 104 ? -9.092 -11.918 3.865 1.00 98.38 104 GLY A C 1
ATOM 848 O O . GLY A 1 104 ? -8.502 -11.711 2.794 1.00 98.38 104 GLY A O 1
ATOM 849 N N . VAL A 1 105 ? -8.583 -11.564 5.043 1.00 98.69 105 VAL A N 1
ATOM 850 C CA . VAL A 1 105 ? -7.300 -10.874 5.201 1.00 98.69 105 VAL A CA 1
ATOM 851 C C . VAL A 1 105 ? -6.316 -11.782 5.939 1.00 98.69 105 VAL A C 1
ATOM 853 O O . VAL A 1 105 ? -6.642 -12.440 6.919 1.00 98.69 105 VAL A O 1
ATOM 856 N N . TYR A 1 106 ? -5.080 -11.851 5.446 1.00 98.50 106 TYR A N 1
ATOM 857 C CA . TYR A 1 106 ? -3.962 -12.430 6.181 1.00 98.50 106 TYR A CA 1
ATOM 858 C C . TYR A 1 106 ? -3.078 -11.293 6.683 1.00 98.50 106 TYR A C 1
ATOM 860 O O . TYR A 1 106 ? -2.327 -10.694 5.913 1.00 98.50 106 TYR A O 1
ATOM 868 N N . HIS A 1 107 ? -3.138 -10.995 7.975 1.00 97.94 107 HIS A N 1
ATOM 869 C CA . HIS A 1 107 ? -2.345 -9.926 8.569 1.00 97.94 107 HIS A CA 1
ATOM 870 C C . HIS A 1 107 ? -1.048 -10.477 9.181 1.00 97.94 107 HIS A C 1
ATOM 872 O O . HIS A 1 107 ? -1.049 -11.183 10.191 1.00 97.94 107 HIS A O 1
ATOM 878 N N . HIS A 1 108 ? 0.092 -10.185 8.545 1.00 96.81 108 HIS A N 1
ATOM 879 C CA . HIS A 1 108 ? 1.393 -10.701 8.962 1.00 96.81 108 HIS A CA 1
ATOM 880 C C . HIS A 1 108 ? 2.260 -9.632 9.634 1.00 96.81 108 HIS A C 1
ATOM 882 O O . HIS A 1 108 ? 2.706 -8.675 9.004 1.00 96.81 108 HIS A O 1
ATOM 888 N N . ILE A 1 109 ? 2.566 -9.846 10.916 1.00 91.12 109 ILE A N 1
ATOM 889 C CA . ILE A 1 109 ? 3.334 -8.909 11.741 1.00 91.12 109 ILE A CA 1
ATOM 890 C C . ILE A 1 109 ? 4.650 -9.558 12.184 1.00 91.12 109 ILE A C 1
ATOM 892 O O . ILE A 1 109 ? 4.651 -10.613 12.821 1.00 91.12 109 ILE A O 1
ATOM 896 N N . ILE A 1 110 ? 5.774 -8.883 11.921 1.00 82.88 110 ILE A N 1
ATOM 897 C CA . ILE A 1 110 ? 7.091 -9.246 12.460 1.00 82.88 110 ILE A CA 1
ATOM 898 C C . ILE A 1 110 ? 7.570 -8.121 13.378 1.00 82.88 110 ILE A C 1
ATOM 900 O O . ILE A 1 110 ? 8.010 -7.073 12.922 1.00 82.88 110 ILE A O 1
ATOM 904 N N . THR A 1 111 ? 7.521 -8.332 14.691 1.00 69.44 111 THR A N 1
ATOM 905 C C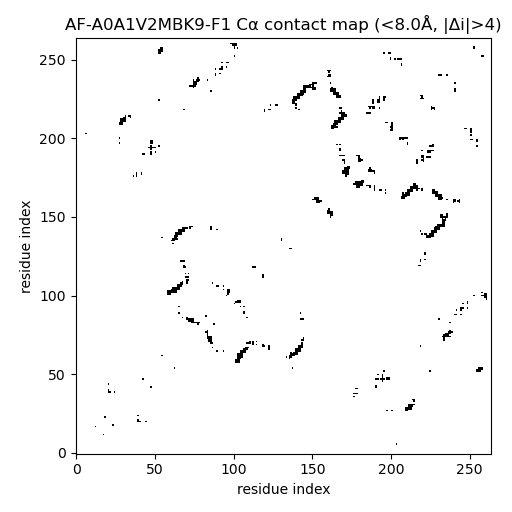A . THR A 1 111 ? 7.831 -7.278 15.677 1.00 69.44 111 THR A CA 1
ATOM 906 C C . THR A 1 111 ? 9.322 -7.110 15.987 1.00 69.44 111 THR A C 1
ATOM 908 O O . THR A 1 111 ? 9.702 -6.141 16.632 1.00 69.44 111 THR A O 1
ATOM 911 N N . ASN A 1 112 ? 10.183 -8.021 15.516 1.00 68.25 112 ASN A N 1
ATOM 912 C CA . ASN A 1 112 ? 11.614 -8.055 15.852 1.00 68.25 112 ASN A CA 1
ATOM 913 C C . ASN A 1 112 ? 12.537 -7.934 14.624 1.00 68.25 112 ASN A C 1
ATOM 915 O O . ASN A 1 112 ? 13.602 -8.554 14.583 1.00 68.25 112 ASN A O 1
ATOM 919 N N . GLN A 1 113 ? 12.151 -7.156 13.609 1.00 69.75 113 GLN A N 1
ATOM 920 C CA . GLN A 1 113 ? 13.042 -6.890 12.476 1.00 69.75 113 GLN A CA 1
ATOM 921 C C . GLN A 1 113 ? 14.129 -5.857 12.835 1.00 69.75 113 GLN A C 1
ATOM 923 O O . GLN A 1 113 ? 13.811 -4.799 13.392 1.00 69.75 113 GLN A O 1
ATOM 928 N N . PRO A 1 114 ? 15.411 -6.125 12.513 1.00 65.81 114 PRO A N 1
ATOM 929 C CA . PRO A 1 114 ? 16.479 -5.145 12.667 1.00 65.81 114 PRO A CA 1
ATOM 930 C C . PRO A 1 114 ? 16.224 -3.921 11.776 1.00 65.81 114 PRO A C 1
ATOM 932 O O . PRO A 1 114 ? 15.735 -4.028 10.659 1.00 65.81 114 PRO A O 1
ATOM 935 N N . ALA A 1 115 ? 16.566 -2.736 12.282 1.00 59.12 115 ALA A N 1
ATOM 936 C CA . ALA A 1 115 ? 16.001 -1.476 11.802 1.00 59.12 115 ALA A CA 1
ATOM 937 C C . ALA A 1 115 ? 16.348 -1.053 10.359 1.00 59.12 115 ALA A C 1
ATOM 939 O O . ALA A 1 115 ? 15.704 -0.124 9.876 1.00 59.12 115 ALA A O 1
ATOM 940 N N . ARG A 1 116 ? 17.363 -1.622 9.685 1.00 59.47 116 ARG A N 1
ATOM 941 C CA . ARG A 1 116 ? 17.847 -1.029 8.417 1.00 59.47 116 ARG A CA 1
ATOM 942 C C . ARG A 1 116 ? 18.423 -1.945 7.341 1.00 59.47 116 ARG A C 1
ATOM 944 O O . ARG A 1 116 ? 18.297 -1.576 6.181 1.00 59.47 116 ARG A O 1
ATOM 951 N N . TYR A 1 117 ? 19.061 -3.068 7.662 1.00 58.25 117 TYR A N 1
ATOM 952 C CA . TYR A 1 117 ? 19.669 -3.901 6.617 1.00 58.25 117 TYR A CA 1
ATOM 953 C C . TYR A 1 117 ? 18.726 -5.040 6.230 1.00 58.25 117 TYR A C 1
ATOM 955 O O . TYR A 1 117 ? 18.227 -5.745 7.106 1.00 58.25 117 TYR A O 1
ATOM 963 N N . ASP A 1 118 ? 18.485 -5.171 4.925 1.00 75.19 118 ASP A N 1
ATOM 964 C CA . ASP A 1 118 ? 17.771 -6.278 4.280 1.00 75.19 118 ASP A CA 1
ATOM 965 C C . ASP A 1 118 ? 16.288 -6.438 4.678 1.00 75.19 118 ASP A C 1
ATOM 967 O O . ASP A 1 118 ? 15.733 -7.535 4.629 1.00 75.19 118 ASP A O 1
ATOM 971 N N . ALA A 1 119 ? 15.619 -5.359 5.103 1.00 85.88 119 ALA A N 1
ATOM 972 C CA . ALA A 1 119 ? 14.236 -5.426 5.592 1.00 85.88 119 ALA A CA 1
ATOM 973 C C . ALA A 1 119 ? 13.258 -5.983 4.536 1.00 85.88 119 ALA A C 1
ATOM 975 O O . ALA A 1 119 ? 12.446 -6.863 4.840 1.00 85.88 119 ALA A O 1
ATOM 976 N N . TYR A 1 120 ? 13.407 -5.545 3.279 1.00 89.62 120 TYR A N 1
ATOM 977 C CA . TYR A 1 120 ? 12.626 -6.047 2.147 1.00 89.62 120 TYR A CA 1
ATOM 978 C C . TYR A 1 120 ? 12.947 -7.514 1.819 1.00 89.62 120 TYR A C 1
ATOM 980 O O . TYR A 1 120 ? 12.048 -8.291 1.506 1.00 89.62 120 TYR A O 1
ATOM 988 N N . GLU A 1 121 ? 14.206 -7.938 1.922 1.00 88.94 121 GLU A N 1
ATOM 989 C CA . GLU A 1 121 ? 14.627 -9.324 1.705 1.00 88.94 121 GLU A CA 1
ATOM 990 C C . GLU A 1 121 ? 14.095 -10.256 2.798 1.00 88.94 121 GLU A C 1
ATOM 992 O O . GLU A 1 121 ? 13.674 -11.377 2.501 1.00 88.94 121 GLU A O 1
ATOM 997 N N . LEU A 1 122 ? 14.093 -9.800 4.054 1.00 89.62 122 LEU A N 1
ATOM 998 C CA . LEU A 1 122 ? 13.569 -10.549 5.192 1.00 89.62 122 LEU A CA 1
ATOM 999 C C . LEU A 1 122 ? 12.063 -10.771 5.050 1.00 89.62 122 LEU A C 1
ATOM 1001 O O . LEU A 1 122 ? 11.610 -11.916 5.117 1.00 89.62 122 LEU A O 1
ATOM 1005 N N . ILE A 1 123 ? 11.288 -9.709 4.802 1.00 91.50 123 ILE A N 1
ATOM 1006 C CA . ILE A 1 123 ? 9.839 -9.857 4.620 1.00 91.50 123 ILE A CA 1
ATOM 1007 C C . ILE A 1 123 ? 9.522 -10.679 3.365 1.00 91.50 123 ILE A C 1
ATOM 1009 O O . ILE A 1 123 ? 8.630 -11.522 3.398 1.00 91.50 123 ILE A O 1
ATOM 1013 N N . ALA A 1 124 ? 10.303 -10.539 2.286 1.00 93.62 124 ALA A N 1
ATOM 1014 C CA . ALA A 1 124 ? 10.125 -11.319 1.063 1.00 93.62 124 ALA A CA 1
ATOM 1015 C C . ALA A 1 124 ? 10.245 -12.834 1.295 1.00 93.62 124 ALA A C 1
ATOM 1017 O O . ALA A 1 124 ? 9.533 -13.612 0.656 1.00 93.62 124 ALA A O 1
ATOM 1018 N N . GLN A 1 125 ? 11.136 -13.278 2.187 1.00 93.00 125 GLN A N 1
ATOM 1019 C CA . GLN A 1 125 ? 11.266 -14.699 2.529 1.00 93.00 125 GLN A CA 1
ATOM 1020 C C . GLN A 1 125 ? 10.027 -15.231 3.254 1.00 93.00 125 GLN A C 1
ATOM 1022 O O . GLN A 1 125 ? 9.575 -16.336 2.948 1.00 93.00 125 GLN A O 1
ATOM 1027 N N . GLU A 1 126 ? 9.466 -14.456 4.180 1.00 93.81 126 GLU A N 1
ATOM 1028 C CA . GLU A 1 126 ? 8.252 -14.834 4.909 1.00 93.81 126 GLU A CA 1
ATOM 1029 C C . GLU A 1 126 ? 7.020 -14.791 4.004 1.00 93.81 126 GLU A C 1
ATOM 1031 O O . GLU A 1 126 ? 6.274 -15.767 3.943 1.00 93.81 126 GLU A O 1
ATOM 1036 N N . VAL A 1 127 ? 6.869 -13.741 3.193 1.00 96.56 127 VAL A N 1
ATOM 1037 C CA . VAL A 1 127 ? 5.788 -13.632 2.203 1.00 96.56 127 VAL A CA 1
ATOM 1038 C C . VAL A 1 127 ? 5.787 -14.827 1.256 1.00 96.56 127 VAL A C 1
ATOM 1040 O O . VAL A 1 127 ? 4.740 -15.425 1.038 1.00 96.56 127 VAL A O 1
ATOM 1043 N N . LYS A 1 128 ? 6.947 -15.256 0.743 1.00 96.56 128 LYS A N 1
ATOM 1044 C CA . LYS A 1 128 ? 7.025 -16.446 -0.124 1.00 96.56 128 LYS A CA 1
ATOM 1045 C C . LYS A 1 128 ? 6.500 -17.714 0.555 1.00 96.56 128 LYS A C 1
ATOM 1047 O O . LYS A 1 128 ? 5.875 -18.534 -0.113 1.00 96.56 128 LYS A O 1
ATOM 1052 N N . LYS A 1 129 ? 6.734 -17.881 1.862 1.00 96.88 129 LYS A N 1
ATOM 1053 C CA . LYS A 1 129 ? 6.166 -18.996 2.639 1.00 96.88 129 LYS A CA 1
ATOM 1054 C C . LYS A 1 129 ? 4.660 -18.815 2.831 1.00 96.88 129 LYS A C 1
ATOM 1056 O O . LYS A 1 129 ? 3.912 -19.766 2.666 1.00 96.88 129 LYS A O 1
ATOM 1061 N N . ILE A 1 130 ? 4.198 -17.608 3.151 1.00 97.94 130 ILE A N 1
ATOM 1062 C CA . ILE A 1 130 ? 2.766 -17.326 3.335 1.00 97.94 130 ILE A CA 1
ATOM 1063 C C . ILE A 1 130 ? 1.997 -17.624 2.048 1.00 97.94 130 ILE A C 1
ATOM 1065 O O . ILE A 1 130 ? 1.002 -18.343 2.099 1.00 97.94 130 ILE A O 1
ATOM 1069 N N . LEU A 1 131 ? 2.490 -17.152 0.901 1.00 97.88 131 LEU A N 1
ATOM 1070 C CA . LEU A 1 131 ? 1.881 -17.389 -0.408 1.00 97.88 131 LEU A CA 1
ATOM 1071 C C . LEU A 1 131 ? 1.859 -18.879 -0.784 1.00 97.88 131 LEU A C 1
ATOM 1073 O O . LEU A 1 131 ? 0.926 -19.321 -1.450 1.00 97.88 131 LEU A O 1
ATOM 1077 N N . SER A 1 132 ? 2.840 -19.681 -0.344 1.00 97.50 132 SER A N 1
ATOM 1078 C CA . SER A 1 132 ? 2.827 -21.126 -0.617 1.00 97.50 132 SER A CA 1
ATOM 1079 C C . SER A 1 132 ? 1.765 -21.882 0.187 1.00 97.50 132 SER A C 1
ATOM 1081 O O . SER A 1 132 ? 1.247 -22.887 -0.299 1.00 97.50 132 SER A O 1
ATOM 1083 N N . TYR A 1 133 ? 1.410 -21.397 1.381 1.00 97.62 133 TYR A N 1
ATOM 1084 C CA . TYR A 1 133 ? 0.321 -21.952 2.193 1.00 97.62 133 TYR A CA 1
ATOM 1085 C C . TYR A 1 133 ? -1.047 -21.327 1.889 1.00 97.62 133 TYR A C 1
ATOM 1087 O O . TYR A 1 133 ? -2.068 -21.959 2.148 1.00 97.62 133 TYR A O 1
ATOM 1095 N N . ASN A 1 134 ? -1.071 -20.123 1.314 1.00 97.38 134 ASN A N 1
ATOM 1096 C CA . ASN A 1 134 ? -2.279 -19.349 1.030 1.00 97.38 134 ASN A CA 1
ATOM 1097 C C . ASN A 1 134 ? -2.286 -18.882 -0.441 1.00 97.38 134 ASN A C 1
ATOM 1099 O O . ASN A 1 134 ? -2.185 -17.685 -0.715 1.00 97.38 134 ASN A O 1
ATOM 1103 N N . PRO A 1 135 ? -2.409 -19.803 -1.416 1.00 96.38 135 PRO A N 1
ATOM 1104 C CA . PRO A 1 135 ? -2.364 -19.466 -2.843 1.00 96.38 135 PRO A CA 1
ATOM 1105 C C . PRO A 1 135 ? -3.578 -18.652 -3.328 1.00 96.38 135 PRO A C 1
ATOM 1107 O O . PRO A 1 135 ? -3.623 -18.257 -4.490 1.00 96.38 135 PRO A O 1
ATOM 1110 N N . SER A 1 136 ? -4.579 -18.438 -2.468 1.00 97.56 136 SER A N 1
ATOM 1111 C CA . SER A 1 136 ? -5.734 -17.578 -2.728 1.00 97.56 136 SER A CA 1
ATOM 1112 C C . SER A 1 136 ? -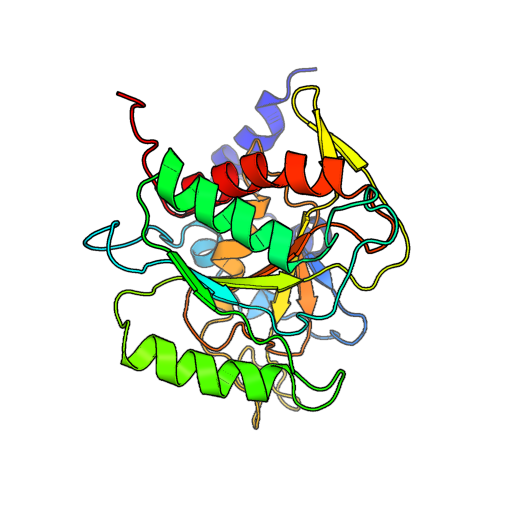5.410 -16.086 -2.659 1.00 97.56 136 SER A C 1
ATOM 1114 O O . SER A 1 136 ? -6.216 -15.306 -3.166 1.00 97.56 136 SER A O 1
ATOM 1116 N N . ILE A 1 137 ? -4.278 -15.706 -2.048 1.00 98.44 137 ILE A N 1
ATOM 1117 C CA . ILE A 1 137 ? -3.842 -14.313 -1.917 1.00 98.44 137 ILE A CA 1
ATOM 1118 C C . ILE A 1 137 ? -3.539 -13.754 -3.306 1.00 98.44 137 ILE A C 1
ATOM 1120 O O . ILE A 1 137 ? -2.751 -14.318 -4.063 1.00 98.44 137 ILE A O 1
ATOM 1124 N N . GLU A 1 138 ? -4.158 -12.622 -3.619 1.00 98.00 138 GLU A N 1
ATOM 1125 C CA . GLU A 1 138 ? -4.011 -11.923 -4.896 1.00 98.00 138 GLU A CA 1
ATOM 1126 C C . GLU A 1 138 ? -3.445 -10.515 -4.731 1.00 98.00 138 GLU A C 1
ATOM 1128 O O . GLU A 1 138 ? -3.004 -9.940 -5.719 1.00 98.00 138 GLU A O 1
ATOM 1133 N N . VAL A 1 139 ? -3.479 -9.957 -3.518 1.00 98.62 139 VAL A N 1
ATOM 1134 C CA . VAL A 1 139 ? -3.070 -8.581 -3.217 1.00 98.62 139 VAL A CA 1
ATOM 1135 C C . VAL A 1 139 ? -2.117 -8.581 -2.029 1.00 98.62 139 VAL A C 1
ATOM 1137 O O . VAL A 1 139 ? -2.370 -9.250 -1.026 1.00 98.62 139 VAL A O 1
ATOM 1140 N N . ILE A 1 140 ? -1.042 -7.799 -2.125 1.00 98.69 140 ILE A N 1
ATOM 1141 C CA . ILE A 1 140 ? -0.167 -7.477 -0.991 1.00 98.69 140 ILE A CA 1
ATOM 1142 C C . ILE A 1 140 ? -0.242 -5.980 -0.722 1.00 98.69 140 ILE A C 1
ATOM 1144 O O . ILE A 1 140 ? -0.110 -5.182 -1.647 1.00 98.69 140 ILE A O 1
ATOM 1148 N N . ILE A 1 141 ? -0.412 -5.610 0.544 1.00 98.69 141 ILE A N 1
ATOM 1149 C CA . ILE A 1 141 ? -0.365 -4.227 1.017 1.00 98.69 141 ILE A CA 1
ATOM 1150 C C . ILE A 1 141 ? 0.765 -4.123 2.039 1.00 98.69 141 ILE A C 1
ATOM 1152 O O . ILE A 1 141 ? 0.681 -4.682 3.130 1.00 98.69 141 ILE A O 1
ATOM 1156 N N . ASP A 1 142 ? 1.833 -3.425 1.671 1.00 97.81 142 ASP A N 1
ATOM 1157 C CA . ASP A 1 142 ? 2.948 -3.092 2.552 1.00 97.81 142 ASP A CA 1
ATOM 1158 C C . ASP A 1 142 ? 2.711 -1.713 3.167 1.00 97.81 142 ASP A C 1
ATOM 1160 O O . ASP A 1 142 ? 2.756 -0.694 2.471 1.00 97.81 142 ASP A O 1
ATOM 1164 N N . LEU A 1 143 ? 2.395 -1.688 4.461 1.00 97.62 143 LEU A N 1
ATOM 1165 C CA . LEU A 1 143 ? 2.056 -0.465 5.179 1.00 97.62 143 LEU A CA 1
ATOM 1166 C C . LEU A 1 143 ? 3.301 0.195 5.773 1.00 97.62 143 LEU A C 1
ATOM 1168 O O . LEU A 1 143 ? 4.116 -0.425 6.462 1.00 97.62 143 LEU A O 1
ATOM 1172 N N . SER A 1 144 ? 3.410 1.501 5.558 1.00 94.44 144 SER A N 1
ATOM 1173 C CA . SER A 1 144 ? 4.512 2.332 6.026 1.00 94.44 144 SER A CA 1
ATOM 1174 C C . SER A 1 144 ? 4.009 3.713 6.471 1.00 94.44 144 SER A C 1
ATOM 1176 O O . SER A 1 144 ? 2.866 4.098 6.234 1.00 94.44 144 SER A O 1
ATOM 1178 N N . ILE A 1 145 ? 4.888 4.460 7.138 1.00 92.69 145 ILE A N 1
ATOM 1179 C CA . ILE A 1 145 ? 4.738 5.899 7.395 1.00 92.69 145 ILE A CA 1
ATOM 1180 C C . ILE A 1 145 ? 5.745 6.615 6.493 1.00 92.69 145 ILE A C 1
ATOM 1182 O O . ILE A 1 145 ? 6.896 6.165 6.407 1.00 92.69 145 ILE A O 1
ATOM 1186 N N . ALA A 1 146 ? 5.355 7.711 5.838 1.00 88.25 146 ALA A N 1
ATOM 1187 C CA . ALA A 1 146 ? 6.260 8.450 4.961 1.00 88.25 146 ALA A CA 1
ATOM 1188 C C . ALA A 1 146 ? 7.487 8.977 5.729 1.00 88.25 146 ALA A C 1
ATOM 1190 O O . ALA A 1 146 ? 7.374 9.453 6.860 1.00 88.25 146 ALA A O 1
ATOM 1191 N N . ASP A 1 147 ? 8.663 8.944 5.094 1.00 75.44 147 ASP A N 1
ATOM 1192 C CA . ASP A 1 147 ? 9.935 9.376 5.703 1.00 75.44 147 ASP A CA 1
ATOM 1193 C C . ASP A 1 147 ? 10.111 10.908 5.768 1.00 75.44 147 ASP A C 1
ATOM 1195 O O . ASP A 1 147 ? 11.093 11.400 6.328 1.00 75.44 147 ASP A O 1
ATOM 1199 N N . GLY A 1 148 ? 9.173 11.681 5.205 1.00 67.94 148 GLY A N 1
ATOM 1200 C CA . GLY A 1 148 ? 9.181 13.145 5.265 1.00 67.94 148 GLY A CA 1
ATOM 1201 C C . GLY A 1 148 ? 9.081 13.697 6.695 1.00 67.94 148 GLY A C 1
ATOM 1202 O O . GLY A 1 148 ? 8.910 12.960 7.661 1.00 67.94 148 GLY A O 1
ATOM 1203 N N . LEU A 1 149 ? 9.162 15.019 6.850 1.00 59.44 149 LEU A N 1
ATOM 1204 C CA . LEU A 1 149 ? 8.973 15.698 8.145 1.00 59.44 149 LEU A CA 1
ATOM 1205 C C . LEU A 1 149 ? 7.830 16.715 8.122 1.00 59.44 149 LEU A C 1
ATOM 1207 O O . LEU A 1 149 ? 7.720 17.526 9.039 1.00 59.44 149 LEU A O 1
ATOM 1211 N N . LYS A 1 150 ? 7.027 16.744 7.059 1.00 71.56 150 LYS A N 1
ATOM 1212 C CA . LYS A 1 150 ? 5.869 17.629 6.988 1.00 71.56 150 LYS A CA 1
ATOM 1213 C C . LYS A 1 150 ? 4.622 16.791 7.192 1.00 71.56 150 LYS A C 1
ATOM 1215 O O . LYS A 1 150 ? 4.350 15.908 6.391 1.00 71.56 150 LYS A O 1
ATOM 1220 N N . SER A 1 151 ? 3.937 17.083 8.289 1.00 73.62 151 SER A N 1
ATOM 1221 C CA . SER A 1 151 ? 2.534 16.739 8.466 1.00 73.62 151 SER A CA 1
ATOM 1222 C C . SER A 1 151 ? 1.703 17.560 7.482 1.00 73.62 151 SER A C 1
ATOM 1224 O O . SER A 1 151 ? 1.970 18.754 7.276 1.00 73.62 151 SER A O 1
ATOM 1226 N N . SER A 1 152 ? 0.715 16.911 6.886 1.00 79.25 152 SER A N 1
ATOM 1227 C CA . SER A 1 152 ? -0.307 17.546 6.068 1.00 79.25 152 SER A CA 1
ATOM 1228 C C . SER A 1 152 ? -1.614 16.801 6.267 1.00 79.25 152 SER A C 1
ATOM 1230 O O . SER A 1 152 ? -1.682 15.578 6.153 1.00 79.25 152 SER A O 1
ATOM 1232 N N . SER A 1 153 ? -2.653 17.577 6.552 1.00 82.38 153 SER A N 1
ATOM 1233 C CA . SER A 1 153 ? -4.030 17.122 6.586 1.00 82.38 153 SER A CA 1
ATOM 1234 C C . SER A 1 153 ? -4.886 18.002 5.683 1.00 82.38 153 SER A C 1
ATOM 1236 O O . SER A 1 153 ? -4.577 19.174 5.426 1.00 82.38 153 SER A O 1
ATOM 1238 N N . TYR A 1 154 ? -5.969 17.433 5.173 1.00 87.12 154 TYR A N 1
ATOM 1239 C CA . TYR A 1 154 ? -6.935 18.149 4.352 1.00 87.12 154 TYR A CA 1
ATOM 1240 C C . TYR A 1 154 ? -8.356 17.659 4.619 1.00 87.12 154 TYR A C 1
ATOM 1242 O O . TYR A 1 154 ? -8.580 16.611 5.215 1.00 87.12 154 TYR A O 1
ATOM 1250 N N . MET A 1 155 ? -9.340 18.461 4.211 1.00 90.81 155 MET A N 1
ATOM 1251 C CA . MET A 1 155 ? -10.751 18.146 4.426 1.00 90.81 155 MET A CA 1
ATOM 1252 C C . MET A 1 155 ? -11.317 17.378 3.235 1.00 90.81 155 MET A C 1
ATOM 1254 O O . MET A 1 155 ? -11.350 17.906 2.122 1.00 90.81 155 MET A O 1
ATOM 1258 N N . MET A 1 156 ? -11.863 16.194 3.490 1.00 88.06 156 MET A N 1
ATOM 1259 C CA . MET A 1 156 ? -12.591 15.378 2.525 1.00 88.06 156 MET A CA 1
ATOM 1260 C C . MET A 1 156 ? -13.969 15.024 3.078 1.00 88.06 156 MET A C 1
ATOM 1262 O O . MET A 1 156 ? -14.098 14.576 4.209 1.00 88.06 156 MET A O 1
ATOM 1266 N N . HIS A 1 157 ? -15.026 15.329 2.319 1.00 88.25 157 HIS A N 1
ATOM 1267 C CA . HIS A 1 157 ? -16.433 15.154 2.734 1.00 88.25 157 HIS A CA 1
ATOM 1268 C C . HIS A 1 157 ? -16.785 15.702 4.136 1.00 88.25 157 HIS A C 1
ATOM 1270 O O . HIS A 1 157 ? -17.729 15.246 4.773 1.00 88.25 157 HIS A O 1
ATOM 1276 N N . GLY A 1 158 ? -16.072 16.733 4.605 1.00 89.50 158 GLY A N 1
ATOM 1277 C CA . GLY A 1 158 ? -16.291 17.332 5.928 1.00 89.50 158 GLY A CA 1
ATOM 1278 C C . GLY A 1 158 ? -15.534 16.656 7.075 1.00 89.50 158 GLY A C 1
ATOM 1279 O O . GLY A 1 158 ? -15.705 17.071 8.219 1.00 89.50 158 GLY A O 1
ATOM 1280 N N . GLN A 1 159 ? -14.675 15.688 6.767 1.00 92.19 159 GLN A N 1
ATOM 1281 C CA . GLN A 1 159 ? -13.758 15.022 7.682 1.00 92.19 159 GLN A CA 1
ATOM 1282 C C . GLN A 1 159 ? -12.314 15.450 7.390 1.00 92.19 159 GLN A C 1
ATOM 1284 O O . GLN A 1 159 ? -11.943 15.623 6.231 1.00 92.19 159 GLN A O 1
ATOM 1289 N N . GLU A 1 160 ? -11.515 15.660 8.432 1.00 95.19 160 GLU A N 1
ATOM 1290 C CA . GLU A 1 160 ? -10.075 15.885 8.290 1.00 95.19 160 GLU A CA 1
ATOM 1291 C C . GLU A 1 160 ? -9.371 14.541 8.086 1.00 95.19 160 GLU A C 1
ATOM 1293 O O . GLU A 1 160 ? -9.663 13.588 8.807 1.00 95.19 160 GLU A O 1
ATOM 1298 N N . ILE A 1 161 ? -8.478 14.463 7.100 1.00 95.44 161 ILE A N 1
ATOM 1299 C CA . ILE A 1 161 ? -7.734 13.247 6.757 1.00 95.44 161 ILE A CA 1
ATOM 1300 C C . ILE A 1 161 ? -6.261 13.560 6.519 1.00 95.44 161 ILE A C 1
ATOM 1302 O O . ILE A 1 161 ? -5.923 14.684 6.142 1.00 95.44 161 ILE A O 1
ATOM 1306 N N . VAL A 1 162 ? -5.392 12.575 6.748 1.00 95.06 162 VAL A N 1
ATOM 1307 C CA . VAL A 1 162 ? -3.954 12.690 6.456 1.00 95.06 162 VAL A CA 1
ATOM 1308 C C . VAL A 1 162 ? -3.664 12.394 4.988 1.00 95.06 162 VAL A C 1
ATOM 1310 O O . VAL A 1 162 ? -4.460 11.765 4.290 1.00 95.06 162 VAL A O 1
ATOM 1313 N N . ASP A 1 163 ? -2.483 12.794 4.525 1.00 93.50 163 ASP A N 1
ATOM 1314 C CA . ASP A 1 163 ? -1.993 12.372 3.215 1.00 93.50 163 ASP A CA 1
ATOM 1315 C C . ASP A 1 163 ? -1.793 10.854 3.148 1.00 93.50 163 ASP A C 1
ATOM 1317 O O . ASP A 1 163 ? -1.095 10.262 3.971 1.00 93.50 163 ASP A O 1
ATOM 1321 N N . VAL A 1 164 ? -2.344 10.224 2.110 1.00 95.62 164 VAL A N 1
ATOM 1322 C CA . VAL A 1 164 ? -2.068 8.824 1.775 1.00 95.62 164 VAL A CA 1
ATOM 1323 C C . VAL A 1 164 ? -1.371 8.788 0.427 1.00 95.62 164 VAL A C 1
ATOM 1325 O O . VAL A 1 164 ? -1.917 9.243 -0.572 1.00 95.62 164 VAL A O 1
ATOM 1328 N N . SER A 1 165 ? -0.160 8.240 0.386 1.00 95.12 165 SER A N 1
ATOM 1329 C CA . SER A 1 165 ? 0.611 8.130 -0.857 1.00 95.12 165 SER A CA 1
ATOM 1330 C C . SER A 1 165 ? 0.990 6.691 -1.154 1.00 95.12 165 SER A C 1
ATOM 1332 O O . SER A 1 165 ? 1.114 5.858 -0.254 1.00 95.12 165 SER A O 1
ATOM 1334 N N . LEU A 1 166 ? 1.181 6.402 -2.436 1.00 97.25 166 LEU A N 1
ATOM 1335 C CA . LEU A 1 166 ? 1.588 5.090 -2.921 1.00 97.25 166 LEU A CA 1
ATOM 1336 C C . LEU A 1 166 ? 3.018 5.153 -3.447 1.00 97.25 166 LEU A C 1
ATOM 1338 O O . LEU A 1 166 ? 3.448 6.182 -3.958 1.00 97.25 166 LEU A O 1
ATOM 1342 N N . VAL A 1 167 ? 3.753 4.048 -3.356 1.00 96.19 167 VAL A N 1
ATOM 1343 C CA . VAL A 1 167 ? 5.083 3.917 -3.963 1.00 96.19 167 VAL A CA 1
ATOM 1344 C C . VAL A 1 167 ? 5.047 2.836 -5.036 1.00 96.19 167 VAL A C 1
ATOM 1346 O O . VAL A 1 167 ? 4.552 1.735 -4.798 1.00 96.19 167 VAL A O 1
ATOM 1349 N N . ASN A 1 168 ? 5.619 3.132 -6.203 1.00 95.25 168 ASN A N 1
ATOM 1350 C CA . ASN A 1 168 ? 5.897 2.168 -7.258 1.00 95.25 168 ASN A CA 1
ATOM 1351 C C . ASN A 1 168 ? 7.383 2.089 -7.575 1.00 95.25 168 ASN A C 1
ATOM 1353 O O . ASN A 1 168 ? 8.040 3.076 -7.896 1.00 95.25 168 ASN A O 1
ATOM 1357 N N . GLY A 1 169 ? 7.880 0.861 -7.554 1.00 93.56 169 GLY A N 1
ATOM 1358 C CA . GLY A 1 169 ? 9.251 0.522 -7.874 1.00 93.56 169 GLY A CA 1
ATOM 1359 C C . GLY A 1 169 ? 9.412 0.054 -9.311 1.00 93.56 169 GLY A C 1
ATOM 1360 O O . GLY A 1 169 ? 8.884 -1.003 -9.670 1.00 93.56 169 GLY A O 1
ATOM 1361 N N . LEU A 1 170 ? 10.174 0.797 -10.113 1.00 92.75 170 LEU A N 1
ATOM 1362 C CA . LEU A 1 170 ? 10.376 0.513 -11.534 1.00 92.75 170 LEU A CA 1
ATOM 1363 C C . LEU A 1 170 ? 11.329 -0.654 -11.797 1.00 92.75 170 LEU A C 1
ATOM 1365 O O . LEU A 1 170 ? 11.189 -1.316 -12.824 1.00 92.75 170 LEU A O 1
ATOM 1369 N N . SER A 1 171 ? 12.289 -0.922 -10.901 1.00 93.38 171 SER A N 1
ATOM 1370 C CA . SER A 1 171 ? 13.287 -1.987 -11.083 1.00 93.38 171 SER A CA 1
ATOM 1371 C C . SER A 1 171 ? 13.986 -1.874 -12.448 1.00 93.38 171 SER A C 1
ATOM 1373 O O . SER A 1 171 ? 14.021 -2.813 -13.248 1.00 93.38 171 SER A O 1
ATOM 1375 N N . LEU A 1 172 ? 14.486 -0.673 -12.755 1.00 91.00 172 LEU A N 1
ATOM 1376 C CA . LEU A 1 172 ? 15.127 -0.395 -14.038 1.00 91.00 172 LEU A CA 1
ATOM 1377 C C . LEU A 1 172 ? 16.433 -1.182 -14.168 1.00 91.00 172 LEU A C 1
ATOM 1379 O O . LEU A 1 172 ? 17.198 -1.328 -13.214 1.00 91.00 172 LEU A O 1
ATOM 1383 N N . ASN A 1 173 ? 16.715 -1.666 -15.372 1.00 90.31 173 ASN A N 1
ATOM 1384 C CA . ASN A 1 173 ? 18.035 -2.175 -15.696 1.00 90.31 173 ASN A CA 1
ATOM 1385 C C . ASN A 1 173 ? 19.057 -1.030 -15.677 1.00 90.31 173 ASN A C 1
ATOM 1387 O O . ASN A 1 173 ? 18.928 -0.060 -16.420 1.00 90.31 173 ASN A O 1
ATOM 1391 N N . GLU A 1 174 ? 20.111 -1.179 -14.880 1.00 83.12 174 GLU A N 1
ATOM 1392 C CA . GLU A 1 174 ? 21.126 -0.141 -14.649 1.00 83.12 174 GLU A CA 1
ATOM 1393 C C . GLU A 1 174 ? 21.894 0.269 -15.921 1.00 83.12 174 GLU A C 1
ATOM 1395 O O . GLU A 1 174 ? 22.476 1.352 -15.980 1.00 83.12 174 GLU A O 1
ATOM 1400 N N . HIS A 1 175 ? 21.911 -0.584 -16.951 1.00 84.94 175 HIS A N 1
ATOM 1401 C CA . HIS A 1 175 ? 22.649 -0.346 -18.193 1.00 84.94 175 HIS A CA 1
ATOM 1402 C C . HIS A 1 175 ? 21.749 0.053 -19.360 1.00 84.94 175 HIS A C 1
ATOM 1404 O O . HIS A 1 175 ? 22.099 0.952 -20.123 1.00 84.94 175 HIS A O 1
ATOM 1410 N N . THR A 1 176 ? 20.622 -0.638 -19.537 1.00 86.25 176 THR A N 1
ATOM 1411 C CA . THR A 1 176 ? 19.725 -0.428 -20.685 1.00 86.25 176 THR A CA 1
ATOM 1412 C C . THR A 1 176 ? 18.573 0.515 -20.371 1.00 86.25 176 THR A C 1
ATOM 1414 O O . THR A 1 176 ? 17.966 1.053 -21.294 1.00 86.25 176 THR A O 1
ATOM 1417 N N . GLY A 1 177 ? 18.261 0.711 -19.088 1.00 85.94 177 GLY A N 1
ATOM 1418 C CA . GLY A 1 177 ? 17.064 1.419 -18.652 1.00 85.94 177 GLY A CA 1
ATOM 1419 C C . GLY A 1 177 ? 15.764 0.651 -18.860 1.00 85.94 177 GLY A C 1
ATOM 1420 O O . GLY A 1 177 ? 14.682 1.230 -18.783 1.00 85.94 177 GLY A O 1
ATOM 1421 N N . GLU A 1 178 ? 15.855 -0.643 -19.166 1.00 89.44 178 GLU A N 1
ATOM 1422 C CA . GLU A 1 178 ? 14.691 -1.488 -19.402 1.00 89.44 178 GLU A CA 1
ATOM 1423 C C . GLU A 1 178 ? 13.905 -1.735 -18.109 1.00 89.44 178 GLU A C 1
ATOM 1425 O O . GLU A 1 178 ? 14.470 -2.079 -17.067 1.00 89.44 178 GLU A O 1
ATOM 1430 N N . LEU A 1 179 ? 12.591 -1.547 -18.184 1.00 91.06 179 LEU A N 1
ATOM 1431 C CA . LEU A 1 179 ? 11.676 -1.582 -17.053 1.00 91.06 179 LEU A CA 1
ATOM 1432 C C . LEU A 1 179 ? 11.492 -2.990 -16.474 1.00 91.06 179 LEU A C 1
ATOM 1434 O O . LEU A 1 179 ? 11.129 -3.917 -17.191 1.00 91.06 179 LEU A O 1
ATOM 1438 N N . GLY A 1 180 ? 11.653 -3.143 -15.158 1.00 92.00 180 GLY A N 1
ATOM 1439 C CA . GLY A 1 180 ? 11.404 -4.404 -14.452 1.00 92.00 180 GLY A CA 1
ATOM 1440 C C . GLY A 1 180 ? 12.499 -5.467 -14.602 1.00 92.00 180 GLY A C 1
ATOM 1441 O O . GLY A 1 180 ? 12.381 -6.546 -14.013 1.00 92.00 180 GLY A O 1
ATOM 1442 N N . ILE A 1 181 ? 13.558 -5.187 -15.371 1.00 92.56 181 ILE A N 1
ATOM 1443 C CA . ILE A 1 181 ? 14.624 -6.139 -15.735 1.00 92.56 181 ILE A CA 1
ATOM 1444 C C . ILE A 1 181 ? 15.952 -5.785 -15.043 1.00 92.56 181 ILE A C 1
ATOM 1446 O O . ILE A 1 181 ? 17.044 -6.000 -15.581 1.00 92.56 181 ILE A O 1
ATOM 1450 N N . HIS A 1 182 ? 15.903 -5.238 -13.826 1.00 92.12 182 HIS A N 1
ATOM 1451 C CA . HIS A 1 182 ? 17.108 -5.127 -13.009 1.00 92.12 182 HIS A CA 1
ATOM 1452 C C . HIS A 1 182 ? 17.769 -6.510 -12.847 1.00 92.12 182 HIS A C 1
ATOM 1454 O O . HIS A 1 182 ? 17.118 -7.497 -12.507 1.00 92.12 182 HIS A O 1
ATOM 1460 N N . SER A 1 183 ? 19.087 -6.577 -13.055 1.00 87.19 183 SER A N 1
ATOM 1461 C CA . SER A 1 183 ? 19.870 -7.824 -13.120 1.00 87.19 183 SER A CA 1
ATOM 1462 C C . SER A 1 183 ? 19.782 -8.683 -11.849 1.00 87.19 183 SER A C 1
ATOM 1464 O O . SER A 1 183 ? 19.590 -9.895 -11.920 1.00 87.19 183 SER A O 1
ATOM 1466 N N . LEU A 1 184 ? 19.916 -8.049 -10.682 1.00 89.12 184 LEU A N 1
ATOM 1467 C CA . LEU A 1 184 ? 19.827 -8.699 -9.369 1.00 89.12 184 LEU A CA 1
ATOM 1468 C C . LEU A 1 184 ? 18.422 -8.660 -8.764 1.00 89.12 184 LEU A C 1
ATOM 1470 O O . LEU A 1 184 ? 18.019 -9.576 -8.044 1.00 89.12 184 LEU A O 1
ATOM 1474 N N . PHE A 1 185 ? 17.676 -7.594 -9.048 1.00 92.38 185 PHE A N 1
ATOM 1475 C CA . PHE A 1 185 ? 16.446 -7.273 -8.345 1.00 92.38 185 PHE A CA 1
ATOM 1476 C C . PHE A 1 185 ? 15.267 -7.041 -9.296 1.00 92.38 185 PHE A C 1
ATOM 1478 O O . PHE A 1 185 ? 14.685 -5.958 -9.251 1.00 92.38 185 PHE A O 1
ATOM 1485 N N . PRO A 1 186 ? 14.881 -8.020 -10.138 1.00 94.19 186 PRO A N 1
ATOM 1486 C CA . PRO A 1 186 ? 13.810 -7.830 -11.110 1.00 94.19 186 PRO A CA 1
ATOM 1487 C C . PRO A 1 186 ? 12.447 -7.652 -10.431 1.00 94.19 186 PRO A C 1
ATOM 1489 O O . PRO A 1 186 ? 12.223 -8.132 -9.309 1.00 94.19 186 PRO A O 1
ATOM 1492 N N . ASN A 1 187 ? 11.536 -7.001 -11.151 1.00 96.00 187 ASN A N 1
ATOM 1493 C CA . ASN A 1 187 ? 10.121 -6.892 -10.824 1.00 96.00 187 ASN A CA 1
ATOM 1494 C C . ASN A 1 187 ? 9.292 -7.106 -12.098 1.00 96.00 187 ASN A C 1
ATOM 1496 O O . ASN A 1 187 ? 9.235 -6.246 -12.970 1.00 96.00 187 ASN A O 1
ATOM 1500 N N . HIS A 1 188 ? 8.609 -8.245 -12.195 1.00 95.12 188 HIS A N 1
ATOM 1501 C CA . HIS A 1 188 ? 7.778 -8.566 -13.360 1.00 95.12 188 HIS A CA 1
ATOM 1502 C C . HIS A 1 188 ? 6.357 -7.987 -13.276 1.00 95.12 188 HIS A C 1
ATOM 1504 O O . HIS A 1 188 ? 5.573 -8.153 -14.208 1.00 95.12 188 HIS A O 1
ATOM 1510 N N . TYR A 1 189 ? 6.021 -7.306 -12.178 1.00 97.12 189 TYR A N 1
ATOM 1511 C CA . TYR A 1 189 ? 4.675 -6.809 -11.893 1.00 97.12 189 TYR A CA 1
ATOM 1512 C C . TYR A 1 189 ? 4.558 -5.287 -11.971 1.00 97.12 189 TYR A C 1
ATOM 1514 O O . TYR A 1 189 ? 3.506 -4.750 -11.640 1.00 97.12 189 TYR A O 1
ATOM 1522 N N . VAL A 1 190 ? 5.599 -4.588 -12.447 1.00 96.06 190 VAL A N 1
ATOM 1523 C CA . VAL A 1 190 ? 5.634 -3.115 -12.511 1.00 96.06 190 VAL A CA 1
ATOM 1524 C C . VAL A 1 190 ? 4.384 -2.550 -13.178 1.00 96.06 190 VAL A C 1
ATOM 1526 O O . VAL A 1 190 ? 3.757 -1.653 -12.632 1.00 96.06 190 VAL A O 1
ATOM 1529 N N . GLN A 1 191 ? 3.974 -3.103 -14.321 1.00 95.25 191 GLN A N 1
ATOM 1530 C CA . GLN A 1 191 ? 2.808 -2.597 -15.037 1.00 95.25 191 GLN A CA 1
ATOM 1531 C C . GLN A 1 191 ? 1.500 -2.780 -14.260 1.00 95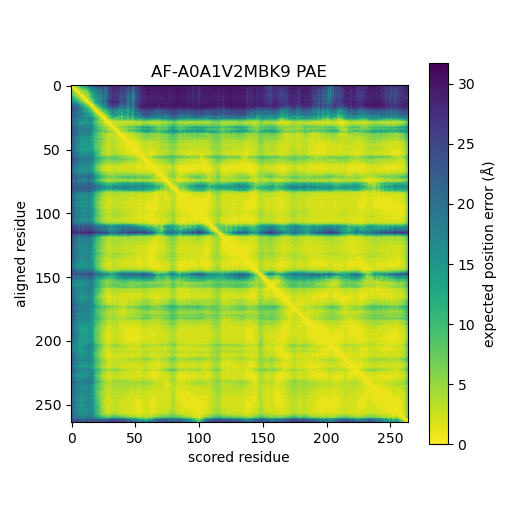.25 191 GLN A C 1
ATOM 1533 O O . GLN A 1 191 ? 0.713 -1.842 -14.186 1.00 95.25 191 GLN A O 1
ATOM 1538 N N . THR A 1 192 ? 1.268 -3.961 -13.686 1.00 97.44 192 THR A N 1
ATOM 1539 C CA . THR A 1 192 ? 0.031 -4.250 -12.947 1.00 97.44 192 THR A CA 1
ATOM 1540 C C . THR A 1 192 ? -0.032 -3.470 -11.633 1.00 97.44 192 THR A C 1
ATOM 1542 O O . THR A 1 192 ? -1.096 -2.994 -11.255 1.00 97.44 192 THR A O 1
ATOM 1545 N N . ASN A 1 193 ? 1.099 -3.279 -10.952 1.00 97.81 193 ASN A N 1
ATOM 1546 C CA . ASN A 1 193 ? 1.149 -2.468 -9.733 1.00 97.81 193 ASN A CA 1
ATOM 1547 C C . ASN A 1 193 ? 0.953 -0.979 -10.043 1.00 97.81 193 ASN A C 1
ATOM 1549 O O . ASN A 1 193 ? 0.224 -0.296 -9.328 1.00 97.81 193 ASN A O 1
ATOM 1553 N N . LEU A 1 194 ? 1.508 -0.504 -11.164 1.00 96.19 194 LEU A N 1
ATOM 1554 C CA . LEU A 1 194 ? 1.252 0.846 -11.653 1.00 96.19 194 LEU A CA 1
ATOM 1555 C C . LEU A 1 194 ? -0.221 1.028 -12.038 1.00 96.19 194 LEU A C 1
ATOM 1557 O O . LEU A 1 194 ? -0.818 2.042 -11.698 1.00 96.19 194 LEU A O 1
ATOM 1561 N N . ALA A 1 195 ? -0.834 0.040 -12.697 1.00 96.75 195 ALA A N 1
ATOM 1562 C CA . ALA A 1 195 ? -2.271 0.043 -12.960 1.00 96.75 195 ALA A CA 1
ATOM 1563 C C . ALA A 1 195 ? -3.068 0.181 -11.661 1.00 96.75 195 ALA A C 1
ATOM 1565 O O . ALA A 1 195 ? -3.961 1.020 -11.572 1.00 96.75 195 ALA A O 1
ATOM 1566 N N . PHE A 1 196 ? -2.688 -0.581 -10.634 1.00 98.31 196 PHE A N 1
ATOM 1567 C CA . PHE A 1 196 ? -3.354 -0.548 -9.342 1.00 98.31 196 PHE A CA 1
ATOM 1568 C C . PHE A 1 196 ? -3.281 0.828 -8.680 1.00 98.31 196 PHE A C 1
ATOM 1570 O O . PHE A 1 196 ? -4.316 1.429 -8.394 1.00 98.31 196 PHE A O 1
ATOM 1577 N N . SER A 1 197 ? -2.081 1.379 -8.512 1.00 97.56 197 SER A N 1
ATOM 1578 C CA . SER A 1 197 ? -1.921 2.697 -7.897 1.00 97.56 197 SER A CA 1
ATOM 1579 C C . SER A 1 197 ? -2.585 3.813 -8.698 1.00 97.56 197 SER A C 1
ATOM 1581 O O . SER A 1 197 ? -3.195 4.707 -8.120 1.00 97.56 197 SER A O 1
ATOM 1583 N N . THR A 1 198 ? -2.478 3.773 -10.029 1.00 96.38 198 THR A N 1
ATOM 1584 C CA . THR A 1 198 ? -2.971 4.846 -10.900 1.00 96.38 198 THR A CA 1
ATOM 1585 C C . THR A 1 198 ? -4.486 4.843 -10.976 1.00 96.38 198 THR A C 1
ATOM 1587 O O . THR A 1 198 ? -5.093 5.912 -10.985 1.00 96.38 198 THR A O 1
ATOM 1590 N N . GLN A 1 199 ? -5.113 3.666 -10.984 1.00 96.94 199 GLN A N 1
ATOM 1591 C CA . GLN A 1 199 ? -6.566 3.584 -10.901 1.00 96.94 199 GLN A CA 1
ATOM 1592 C C . GLN A 1 199 ? -7.077 4.026 -9.525 1.00 96.94 199 GLN A C 1
ATOM 1594 O O . GLN A 1 199 ? -8.062 4.756 -9.489 1.00 96.94 199 GLN A O 1
ATOM 1599 N N . MET A 1 200 ? -6.387 3.692 -8.420 1.00 97.12 200 MET A N 1
ATOM 1600 C CA . MET A 1 200 ? -6.732 4.232 -7.094 1.00 97.12 200 MET A CA 1
ATOM 1601 C C . MET A 1 200 ? -6.645 5.762 -7.061 1.00 97.12 200 MET A C 1
ATOM 1603 O O . MET A 1 200 ? -7.609 6.410 -6.670 1.00 97.12 200 MET A O 1
ATOM 1607 N N . TYR A 1 201 ? -5.537 6.341 -7.540 1.00 95.44 201 TYR A N 1
ATOM 1608 C CA . TYR A 1 201 ? -5.365 7.796 -7.634 1.00 95.44 201 TYR A CA 1
ATOM 1609 C C . TYR A 1 201 ? -6.435 8.465 -8.504 1.00 95.44 201 TYR A C 1
ATOM 1611 O O . TYR A 1 201 ? -6.881 9.569 -8.207 1.00 95.44 201 TYR A O 1
ATOM 1619 N N . GLY A 1 202 ? -6.861 7.792 -9.574 1.00 93.31 202 GLY A N 1
ATOM 1620 C CA . GLY A 1 202 ? -7.836 8.304 -10.529 1.00 93.31 202 GLY A CA 1
ATOM 1621 C C . GLY A 1 202 ? -9.300 8.250 -10.085 1.00 93.31 202 GLY A C 1
ATOM 1622 O O . GLY A 1 202 ? -10.146 8.694 -10.860 1.00 93.31 202 GLY A O 1
ATOM 1623 N N . LEU A 1 203 ? -9.632 7.710 -8.905 1.00 93.81 203 LEU A N 1
ATOM 1624 C CA . LEU A 1 203 ? -11.012 7.691 -8.402 1.00 93.81 203 LEU A CA 1
ATOM 1625 C C . LEU A 1 203 ? -11.547 9.117 -8.167 1.00 93.81 203 LEU A C 1
ATOM 1627 O O . LEU A 1 203 ? -10.806 10.012 -7.771 1.00 93.81 203 LEU A O 1
ATOM 1631 N N . GLU A 1 204 ? -12.851 9.335 -8.390 1.00 89.75 204 GLU A N 1
ATOM 1632 C CA . GLU A 1 204 ? -13.488 10.653 -8.180 1.00 89.75 204 GLU A CA 1
ATOM 1633 C C . GLU A 1 204 ? -13.361 11.123 -6.722 1.00 89.75 204 GLU A C 1
ATOM 1635 O O . GLU A 1 204 ? -13.044 12.285 -6.480 1.00 89.75 204 GLU A O 1
ATOM 1640 N N . ASP A 1 205 ? -13.533 10.195 -5.781 1.00 91.81 205 ASP A N 1
ATOM 1641 C CA . ASP A 1 205 ? -13.328 10.388 -4.345 1.00 91.81 205 ASP A CA 1
ATOM 1642 C C . ASP A 1 205 ? -12.029 9.693 -3.880 1.00 91.81 205 ASP A C 1
ATOM 1644 O O . ASP A 1 205 ? -11.994 9.048 -2.830 1.00 91.81 205 ASP A O 1
ATOM 1648 N N . SER A 1 206 ? -10.962 9.771 -4.684 1.00 94.81 206 SER A N 1
ATOM 1649 C CA . SER A 1 206 ? -9.633 9.290 -4.288 1.00 94.81 206 SER A CA 1
ATOM 1650 C C . SER A 1 206 ? -9.085 10.098 -3.110 1.00 94.81 206 SER A C 1
ATOM 1652 O O . SER A 1 206 ? -9.084 11.330 -3.153 1.00 94.81 206 SER A O 1
ATOM 1654 N N . ILE A 1 207 ? -8.553 9.404 -2.103 1.00 95.25 207 ILE A N 1
ATOM 1655 C CA . ILE A 1 207 ? -7.748 10.003 -1.027 1.00 95.25 207 ILE A CA 1
ATOM 1656 C C . ILE A 1 207 ? -6.240 9.932 -1.299 1.00 95.25 207 ILE A C 1
ATOM 1658 O O . ILE A 1 207 ? -5.432 10.384 -0.485 1.00 95.25 207 ILE A O 1
ATOM 1662 N N . ILE A 1 208 ? -5.840 9.301 -2.407 1.00 94.44 208 ILE A N 1
ATOM 1663 C CA . ILE A 1 208 ? -4.430 9.142 -2.745 1.00 94.44 208 ILE A CA 1
ATOM 1664 C C . ILE A 1 208 ? -3.904 10.490 -3.226 1.00 94.44 208 ILE A C 1
ATOM 1666 O O . ILE A 1 208 ? -4.308 10.982 -4.279 1.00 94.44 208 ILE A O 1
ATOM 1670 N N . SER A 1 209 ? -2.998 11.081 -2.454 1.00 91.44 209 SER A N 1
ATOM 1671 C CA . SER A 1 209 ? -2.441 12.401 -2.740 1.00 91.44 209 SER A CA 1
ATOM 1672 C C . SER A 1 209 ? -1.317 12.354 -3.771 1.00 91.44 209 SER A C 1
ATOM 1674 O O . SER A 1 209 ? -1.149 13.309 -4.529 1.00 91.44 209 SER A O 1
ATOM 1676 N N . ASP A 1 210 ? -0.564 11.251 -3.823 1.00 91.56 210 ASP A N 1
ATOM 1677 C CA . ASP A 1 210 ? 0.598 11.103 -4.702 1.00 91.56 210 ASP A CA 1
ATOM 1678 C C . ASP A 1 210 ? 0.946 9.629 -4.982 1.00 91.56 210 ASP A C 1
ATOM 1680 O O . ASP A 1 210 ? 0.661 8.731 -4.180 1.00 91.56 210 ASP A O 1
ATOM 1684 N N . ILE A 1 211 ? 1.620 9.396 -6.110 1.00 94.44 211 ILE A N 1
ATOM 1685 C CA . ILE A 1 211 ? 2.272 8.134 -6.458 1.00 94.44 211 ILE A CA 1
ATOM 1686 C C . ILE A 1 211 ? 3.766 8.407 -6.669 1.00 94.44 211 ILE A C 1
ATOM 1688 O O . ILE A 1 211 ? 4.193 8.894 -7.719 1.00 94.44 211 ILE A O 1
ATOM 1692 N N . TYR A 1 212 ? 4.577 8.022 -5.690 1.00 93.75 212 TYR A N 1
ATOM 1693 C CA . TYR A 1 212 ? 6.030 8.099 -5.760 1.00 93.75 212 TYR A CA 1
ATOM 1694 C C . TYR A 1 212 ? 6.602 6.984 -6.625 1.00 93.75 212 TYR A C 1
ATOM 1696 O O . TYR A 1 212 ? 6.322 5.805 -6.415 1.00 93.75 212 TYR A O 1
ATOM 1704 N N . ILE A 1 213 ? 7.458 7.345 -7.569 1.00 93.44 213 ILE A N 1
ATOM 1705 C CA . ILE A 1 213 ? 8.155 6.410 -8.440 1.00 93.44 213 ILE A CA 1
ATOM 1706 C C . ILE A 1 213 ? 9.616 6.338 -8.020 1.00 93.44 213 ILE A C 1
ATOM 1708 O O . ILE A 1 213 ? 10.317 7.348 -8.042 1.00 93.44 213 ILE A O 1
ATOM 1712 N N . THR A 1 214 ? 10.077 5.135 -7.689 1.00 92.31 214 THR A N 1
ATOM 1713 C CA . THR A 1 214 ? 11.463 4.852 -7.298 1.00 92.31 214 THR A CA 1
ATOM 1714 C C . THR A 1 214 ? 12.102 3.854 -8.258 1.00 92.31 214 THR A C 1
ATOM 1716 O O . THR A 1 214 ? 11.420 3.072 -8.925 1.00 92.31 214 THR A O 1
ATOM 1719 N N . ASP A 1 215 ? 13.427 3.826 -8.311 1.00 90.12 215 ASP A N 1
ATOM 1720 C CA . ASP A 1 215 ? 14.188 2.806 -9.036 1.00 90.12 215 ASP A CA 1
ATOM 1721 C C . ASP A 1 215 ? 14.127 1.427 -8.341 1.00 90.12 215 ASP A C 1
ATOM 1723 O O . ASP A 1 215 ? 14.026 0.397 -9.012 1.00 90.12 215 ASP A O 1
ATOM 1727 N N . PHE A 1 216 ? 14.097 1.392 -7.005 1.00 90.31 216 PHE A N 1
ATOM 1728 C CA . PHE A 1 216 ? 14.035 0.167 -6.203 1.00 90.31 216 PHE A CA 1
ATOM 1729 C C . PHE A 1 216 ? 12.697 -0.562 -6.327 1.00 90.31 216 PHE A C 1
ATOM 1731 O O . PHE A 1 216 ? 11.642 0.060 -6.329 1.00 90.31 216 PHE A O 1
ATOM 1738 N N . ARG A 1 217 ? 12.722 -1.903 -6.355 1.00 93.62 217 ARG A N 1
ATOM 1739 C CA . ARG A 1 217 ? 11.515 -2.747 -6.482 1.00 93.62 217 ARG A CA 1
ATOM 1740 C C . ARG A 1 217 ? 10.654 -2.865 -5.216 1.00 93.62 217 ARG A C 1
ATOM 1742 O O . ARG A 1 217 ? 9.498 -3.265 -5.330 1.00 93.62 217 ARG A O 1
ATOM 1749 N N . HIS A 1 218 ? 11.224 -2.613 -4.032 1.00 94.25 218 HIS A N 1
ATOM 1750 C CA . HIS A 1 218 ? 10.593 -2.847 -2.718 1.00 94.25 218 HIS A CA 1
ATOM 1751 C C . HIS A 1 218 ? 9.946 -4.247 -2.592 1.00 94.25 218 HIS A C 1
ATOM 1753 O O . HIS A 1 218 ? 10.409 -5.225 -3.192 1.00 94.25 218 HIS A O 1
ATOM 1759 N N . SER A 1 219 ? 8.853 -4.362 -1.834 1.00 95.62 219 SER A N 1
ATOM 1760 C CA . SER A 1 219 ? 8.001 -5.558 -1.722 1.00 95.62 219 SER A CA 1
ATOM 1761 C C . SER A 1 219 ? 7.125 -5.817 -2.960 1.00 95.62 219 SER A C 1
ATOM 1763 O O . SER A 1 219 ? 6.557 -6.899 -3.105 1.00 95.62 219 SER A O 1
ATOM 1765 N N . LEU A 1 220 ? 7.074 -4.883 -3.915 1.00 97.25 220 LEU A N 1
ATOM 1766 C CA . LEU A 1 220 ? 6.127 -4.886 -5.039 1.00 97.25 220 LEU A CA 1
ATOM 1767 C C . LEU A 1 220 ? 6.348 -6.019 -6.057 1.00 97.25 220 LEU A C 1
ATOM 1769 O O . LEU A 1 220 ? 5.496 -6.293 -6.898 1.00 97.25 220 LEU A O 1
ATOM 1773 N N . HIS A 1 221 ? 7.495 -6.690 -5.992 1.00 97.00 221 HIS A N 1
ATOM 1774 C CA . HIS A 1 221 ? 7.847 -7.812 -6.861 1.00 97.00 221 HIS A CA 1
ATOM 1775 C C . HIS A 1 221 ? 7.277 -9.167 -6.404 1.00 97.00 221 HIS A C 1
ATOM 1777 O O . HIS A 1 221 ? 7.513 -10.176 -7.069 1.00 97.00 221 HIS A O 1
ATOM 1783 N N . LEU A 1 222 ? 6.603 -9.226 -5.250 1.00 96.38 222 LEU A N 1
ATOM 1784 C CA . LEU A 1 222 ? 6.216 -10.487 -4.607 1.00 96.38 222 LEU A CA 1
ATOM 1785 C C . LEU A 1 222 ? 4.948 -11.108 -5.208 1.00 96.38 222 LEU A C 1
ATOM 1787 O O . LEU A 1 222 ? 4.891 -12.327 -5.363 1.00 96.38 222 LEU A O 1
ATOM 1791 N N . THR A 1 223 ? 3.973 -10.288 -5.598 1.00 95.56 223 THR A N 1
ATOM 1792 C CA . THR A 1 223 ? 2.735 -10.701 -6.281 1.00 95.56 223 THR A CA 1
ATOM 1793 C C . THR A 1 223 ? 2.303 -9.620 -7.278 1.00 95.56 223 THR A C 1
ATOM 1795 O O . THR A 1 223 ? 2.612 -8.443 -7.053 1.00 95.56 223 THR A O 1
ATOM 1798 N N . PRO A 1 224 ? 1.575 -9.952 -8.362 1.00 90.56 224 PRO A N 1
ATOM 1799 C CA . PRO A 1 224 ? 0.788 -8.935 -9.058 1.00 90.56 224 PRO A CA 1
ATOM 1800 C C . PRO A 1 224 ? -0.198 -8.275 -8.083 1.00 90.56 224 PRO A C 1
ATOM 1802 O O . PRO A 1 224 ? -0.657 -8.935 -7.157 1.00 90.56 224 PRO A O 1
ATOM 1805 N N . LYS A 1 225 ? -0.544 -7.002 -8.308 1.00 97.38 225 LYS A N 1
ATOM 1806 C CA . LYS A 1 225 ? -1.426 -6.201 -7.434 1.00 97.38 225 LYS A CA 1
ATOM 1807 C C . LYS A 1 225 ? -0.827 -5.962 -6.037 1.00 97.38 225 LYS A C 1
ATOM 1809 O O . LYS A 1 225 ? -1.489 -6.130 -5.015 1.00 97.38 225 LYS A O 1
ATOM 1814 N N . SER A 1 226 ? 0.442 -5.572 -5.993 1.00 98.00 226 SER A N 1
ATOM 1815 C CA . SER A 1 226 ? 1.088 -5.126 -4.757 1.00 98.00 226 SER A CA 1
ATOM 1816 C C . SER A 1 226 ? 1.001 -3.606 -4.613 1.00 98.00 226 SER A C 1
ATOM 1818 O O . SER A 1 226 ? 1.260 -2.888 -5.579 1.00 98.00 226 SER A O 1
ATOM 1820 N N . LEU A 1 227 ? 0.704 -3.128 -3.406 1.00 98.31 227 LEU A N 1
ATOM 1821 C CA . LEU A 1 227 ? 0.764 -1.721 -3.016 1.00 98.31 227 LEU A CA 1
ATOM 1822 C C . LEU A 1 227 ? 1.764 -1.539 -1.878 1.00 98.31 227 LEU A C 1
ATOM 1824 O O . LEU A 1 227 ? 1.770 -2.317 -0.927 1.00 98.31 227 LEU A O 1
ATOM 1828 N N . LEU A 1 228 ? 2.562 -0.478 -1.951 1.00 97.69 228 LEU A N 1
ATOM 1829 C CA . LEU A 1 228 ? 3.286 0.065 -0.808 1.00 97.69 228 LEU A CA 1
ATOM 1830 C C . LEU A 1 228 ? 2.631 1.398 -0.473 1.00 97.69 228 LEU A C 1
ATOM 1832 O O . LEU A 1 228 ? 2.633 2.313 -1.299 1.00 97.69 228 LEU A O 1
ATOM 1836 N N . VAL A 1 229 ? 2.027 1.469 0.707 1.00 98.06 229 VAL A N 1
ATOM 1837 C CA . VAL A 1 229 ? 1.154 2.568 1.120 1.00 98.06 229 VAL A CA 1
ATOM 1838 C C . VAL A 1 229 ? 1.803 3.295 2.283 1.00 98.06 229 VAL A C 1
ATOM 1840 O O . VAL A 1 229 ? 2.115 2.687 3.308 1.00 98.06 229 VAL A O 1
ATOM 1843 N N . ASN A 1 230 ? 1.978 4.604 2.144 1.00 96.19 230 ASN A N 1
ATOM 1844 C CA . ASN A 1 230 ? 2.338 5.463 3.258 1.00 96.19 230 ASN A CA 1
ATOM 1845 C C . ASN A 1 230 ? 1.076 6.118 3.814 1.00 96.19 230 ASN A C 1
ATOM 1847 O O . ASN A 1 230 ? 0.434 6.903 3.115 1.00 96.19 230 ASN A O 1
ATOM 1851 N N . PHE A 1 231 ? 0.761 5.820 5.071 1.00 94.81 231 PHE A N 1
ATOM 1852 C CA . PHE A 1 231 ? -0.269 6.522 5.828 1.00 94.81 231 PHE A CA 1
ATOM 1853 C C . PHE A 1 231 ? 0.367 7.688 6.574 1.00 94.81 231 PHE A C 1
ATOM 1855 O O . PHE A 1 231 ? 1.060 7.501 7.574 1.00 94.81 231 PHE A O 1
ATOM 1862 N N . GLY A 1 232 ? 0.162 8.889 6.044 1.00 93.25 232 GLY A N 1
ATOM 1863 C CA . GLY A 1 232 ? 0.656 10.124 6.619 1.00 93.25 232 GLY A CA 1
ATOM 1864 C C . GLY A 1 232 ? 2.161 10.134 6.879 1.00 93.25 232 GLY A C 1
ATOM 1865 O O . GLY A 1 232 ? 2.982 9.458 6.245 1.00 93.25 232 GLY A O 1
ATOM 1866 N N . ASN A 1 233 ? 2.511 10.941 7.863 1.00 92.44 233 ASN A N 1
ATOM 1867 C CA . ASN A 1 233 ? 3.837 11.250 8.330 1.00 92.44 233 ASN A CA 1
ATOM 1868 C C . ASN A 1 233 ? 3.956 10.986 9.833 1.00 92.44 233 ASN A C 1
ATOM 1870 O O . ASN A 1 233 ? 2.984 11.042 10.579 1.00 92.44 233 ASN A O 1
ATOM 1874 N N . VAL A 1 234 ? 5.182 10.794 10.324 1.00 91.00 234 VAL A N 1
ATOM 1875 C CA . VAL A 1 234 ? 5.439 10.576 11.759 1.00 91.00 234 VAL A CA 1
ATOM 1876 C C . VAL A 1 234 ? 4.938 11.718 12.654 1.00 91.00 234 VAL A C 1
ATOM 1878 O O . VAL A 1 234 ? 4.761 11.508 13.851 1.00 91.00 234 VAL A O 1
ATOM 1881 N N . GLN A 1 235 ? 4.728 12.920 12.109 1.00 91.19 235 GLN A N 1
ATOM 1882 C CA . GLN A 1 235 ? 4.199 14.076 12.840 1.00 91.19 235 GLN A CA 1
ATOM 1883 C C . GLN A 1 235 ? 2.668 14.195 12.826 1.00 91.19 235 GLN A C 1
ATOM 1885 O O . GLN A 1 235 ? 2.151 15.065 13.524 1.00 91.19 235 GLN A O 1
ATOM 1890 N N . ASP A 1 236 ? 1.945 13.377 12.062 1.00 92.00 236 ASP A N 1
ATOM 1891 C CA . ASP A 1 236 ? 0.485 13.475 12.006 1.00 92.00 236 ASP A CA 1
ATOM 1892 C C . ASP A 1 236 ? -0.174 13.031 13.318 1.00 92.00 236 ASP A C 1
ATOM 1894 O O . ASP A 1 236 ? 0.383 12.238 14.087 1.00 92.00 236 ASP A O 1
ATOM 1898 N N . ASP A 1 237 ? -1.360 13.584 13.581 1.00 91.94 237 ASP A N 1
ATOM 1899 C CA . ASP A 1 237 ? -2.214 13.144 14.682 1.00 91.94 237 ASP A CA 1
ATOM 1900 C C . ASP A 1 237 ? -2.724 11.734 14.385 1.00 91.94 237 ASP A C 1
ATOM 1902 O O . ASP A 1 237 ? -3.378 11.492 13.369 1.00 91.94 237 ASP A O 1
ATOM 1906 N N . PHE A 1 238 ? -2.411 10.801 15.281 1.00 93.31 238 PHE A N 1
ATOM 1907 C CA . PHE A 1 238 ? -2.742 9.397 15.101 1.00 93.31 238 PHE A CA 1
ATOM 1908 C C . PHE A 1 238 ? -4.249 9.151 14.958 1.00 93.31 238 PHE A C 1
ATOM 1910 O O . PHE A 1 238 ? -4.639 8.265 14.202 1.00 93.31 238 PHE A O 1
ATOM 1917 N N . ASP A 1 239 ? -5.096 9.935 15.630 1.00 92.81 239 ASP A N 1
ATOM 1918 C CA . ASP A 1 239 ? -6.545 9.759 15.516 1.00 92.81 239 ASP A CA 1
ATOM 1919 C C . ASP A 1 239 ? -7.026 10.110 14.100 1.00 92.81 239 ASP A C 1
ATOM 1921 O O . ASP A 1 239 ? -7.830 9.381 13.531 1.00 92.81 239 ASP A O 1
ATOM 1925 N N . ILE A 1 240 ? -6.465 11.162 13.490 1.00 94.50 240 ILE A N 1
ATOM 1926 C CA . ILE A 1 240 ? -6.777 11.551 12.105 1.00 94.50 240 ILE A CA 1
ATOM 1927 C C . ILE A 1 240 ? -6.301 10.466 11.127 1.00 94.50 240 ILE A C 1
ATOM 1929 O O . ILE A 1 240 ? -6.980 10.168 10.143 1.00 94.50 240 ILE A O 1
ATOM 1933 N N . VAL A 1 241 ? -5.154 9.831 11.398 1.00 95.25 241 VAL A N 1
ATOM 1934 C CA . VAL A 1 241 ? -4.670 8.699 10.590 1.00 95.25 241 VAL A CA 1
ATOM 1935 C C . VAL A 1 241 ? -5.662 7.534 10.645 1.00 95.25 241 VAL A C 1
ATOM 1937 O O . VAL A 1 241 ? -6.018 6.999 9.597 1.00 95.25 241 VAL A O 1
ATOM 1940 N N . VAL A 1 242 ? -6.129 7.153 11.840 1.00 95.00 242 VAL A N 1
ATOM 1941 C CA . VAL A 1 242 ? -7.134 6.086 12.015 1.00 95.00 242 VAL A CA 1
ATOM 1942 C C . VAL A 1 242 ? -8.433 6.448 11.296 1.00 95.00 242 VAL A C 1
ATOM 1944 O O . VAL A 1 242 ? -8.953 5.649 10.521 1.00 95.00 242 VAL A O 1
ATOM 1947 N N . ASP A 1 243 ? -8.896 7.683 11.465 1.00 94.94 243 ASP A N 1
ATOM 1948 C CA . ASP A 1 243 ? -10.089 8.225 10.816 1.00 94.94 243 ASP A CA 1
ATOM 1949 C C . ASP A 1 243 ? -9.976 8.232 9.274 1.00 94.94 243 ASP A C 1
ATOM 1951 O O . ASP A 1 243 ? -10.987 8.184 8.572 1.00 94.94 243 ASP A O 1
ATOM 1955 N N . THR A 1 244 ? -8.759 8.225 8.721 1.00 97.38 244 THR A N 1
ATOM 1956 C CA . THR A 1 244 ? -8.507 8.156 7.270 1.00 97.38 244 THR A CA 1
ATOM 1957 C C . THR A 1 244 ? -8.681 6.736 6.701 1.00 97.38 244 THR A C 1
ATOM 1959 O O . THR A 1 244 ? -9.022 6.579 5.525 1.00 97.38 244 THR A O 1
ATOM 1962 N N . VAL A 1 245 ? -8.490 5.684 7.511 1.00 98.06 245 VAL A N 1
ATOM 1963 C CA . VAL A 1 245 ? -8.506 4.276 7.056 1.00 98.06 245 VAL A CA 1
ATOM 1964 C C . VAL A 1 245 ? -9.823 3.864 6.381 1.00 98.06 245 VAL A C 1
ATOM 1966 O O . VAL A 1 245 ? -9.747 3.251 5.313 1.00 98.06 245 VAL A O 1
ATOM 1969 N N . PRO A 1 246 ? -11.021 4.218 6.889 1.00 97.69 246 PRO A N 1
ATOM 1970 C CA . PRO A 1 246 ? -12.278 3.897 6.215 1.00 97.69 246 PRO A CA 1
ATOM 1971 C C . PRO A 1 246 ? -12.347 4.391 4.767 1.00 97.69 246 PRO A C 1
ATOM 1973 O O . PRO A 1 246 ? -12.792 3.654 3.892 1.00 97.69 246 PRO A O 1
ATOM 1976 N N . LEU A 1 247 ? -11.860 5.601 4.479 1.00 97.50 247 LEU A N 1
ATOM 1977 C CA . LEU A 1 247 ? -11.870 6.130 3.112 1.00 97.50 247 LEU A CA 1
ATOM 1978 C C . LEU A 1 247 ? -10.874 5.394 2.208 1.00 97.50 247 LEU A C 1
ATOM 1980 O O . LEU A 1 247 ? -11.167 5.147 1.037 1.00 97.50 247 LEU A O 1
ATOM 1984 N N . PHE A 1 248 ? -9.723 4.987 2.755 1.00 98.25 248 PHE A N 1
ATOM 1985 C CA . PHE A 1 248 ? -8.779 4.143 2.025 1.00 98.25 248 PHE A CA 1
ATOM 1986 C C . PHE A 1 248 ? -9.409 2.795 1.660 1.00 98.25 248 PHE A C 1
ATOM 1988 O O . PHE A 1 248 ? -9.260 2.329 0.530 1.00 98.25 248 PHE A O 1
ATOM 1995 N N . VAL A 1 249 ? -10.142 2.184 2.597 1.00 98.56 249 VAL A N 1
ATOM 1996 C CA . VAL A 1 249 ? -10.861 0.922 2.378 1.00 98.56 249 VAL A CA 1
ATOM 1997 C C . VAL A 1 249 ? -11.897 1.071 1.267 1.00 98.56 249 VAL A C 1
ATOM 1999 O O . VAL A 1 249 ? -11.950 0.216 0.390 1.00 98.56 249 VAL A O 1
ATOM 2002 N N . GLU A 1 250 ? -12.670 2.160 1.245 1.00 97.94 250 GLU A N 1
ATOM 2003 C CA . GLU A 1 250 ? -13.635 2.436 0.169 1.00 97.94 250 GLU A CA 1
ATOM 2004 C C . GLU A 1 250 ? -12.943 2.579 -1.201 1.00 97.94 250 GLU A C 1
ATOM 2006 O O . GLU A 1 250 ? -13.399 2.011 -2.195 1.00 97.94 250 GLU A O 1
ATOM 2011 N N . ASN A 1 251 ? -11.803 3.281 -1.274 1.00 97.88 251 ASN A N 1
ATOM 2012 C CA . ASN A 1 251 ? -11.007 3.365 -2.505 1.00 97.88 251 ASN A CA 1
ATOM 2013 C C . ASN A 1 251 ? -10.479 1.990 -2.950 1.00 97.88 251 ASN A C 1
ATOM 2015 O O . ASN A 1 251 ? -10.546 1.652 -4.133 1.00 97.88 251 ASN A O 1
ATOM 2019 N N . LEU A 1 252 ? -9.971 1.186 -2.014 1.00 98.31 252 LEU A N 1
ATOM 2020 C CA . LEU A 1 252 ? -9.470 -0.158 -2.292 1.00 98.31 252 LEU A CA 1
ATOM 2021 C C . LEU A 1 252 ? -10.596 -1.081 -2.780 1.00 98.31 252 LEU A C 1
ATOM 2023 O O . LEU A 1 252 ? -10.439 -1.764 -3.792 1.00 98.31 252 LEU A O 1
ATOM 2027 N N . ALA A 1 253 ? -11.740 -1.062 -2.098 1.00 98.25 253 ALA A N 1
ATOM 2028 C CA . ALA A 1 253 ? -12.928 -1.829 -2.443 1.00 98.25 253 ALA A CA 1
ATOM 2029 C C . ALA A 1 253 ? -13.455 -1.486 -3.839 1.00 98.25 253 ALA A C 1
ATOM 2031 O O . ALA A 1 253 ? -13.776 -2.394 -4.604 1.00 98.25 253 ALA A O 1
ATOM 2032 N N . ALA A 1 254 ? -13.472 -0.200 -4.205 1.00 97.75 254 ALA A N 1
ATOM 2033 C CA . ALA A 1 254 ? -13.888 0.239 -5.533 1.00 97.75 254 ALA A CA 1
ATOM 2034 C C . ALA A 1 254 ? -13.007 -0.349 -6.649 1.00 97.75 254 ALA A C 1
ATOM 2036 O O . ALA A 1 254 ? -13.529 -0.796 -7.668 1.00 97.75 254 ALA A O 1
ATOM 2037 N N . ILE A 1 255 ? -11.682 -0.387 -6.458 1.00 97.75 255 ILE A N 1
ATOM 2038 C CA . ILE A 1 255 ? -10.749 -0.940 -7.455 1.00 97.75 255 ILE A CA 1
ATOM 2039 C C . ILE A 1 255 ? -10.767 -2.470 -7.492 1.00 97.75 255 ILE A C 1
ATOM 2041 O O . ILE A 1 255 ? -10.620 -3.072 -8.557 1.00 97.75 255 ILE A O 1
ATOM 2045 N N . LEU A 1 256 ? -10.947 -3.112 -6.339 1.00 97.94 256 LEU A N 1
ATOM 2046 C CA . LEU A 1 256 ? -11.002 -4.569 -6.225 1.00 97.94 256 LEU A CA 1
ATOM 2047 C C . LEU A 1 256 ? -12.397 -5.156 -6.502 1.00 97.94 256 LEU A C 1
ATOM 2049 O O . LEU A 1 256 ? -12.548 -6.377 -6.439 1.00 97.94 256 LEU A O 1
ATOM 2053 N N . GLU A 1 257 ? -13.377 -4.309 -6.836 1.00 97.00 257 GLU A N 1
ATOM 2054 C CA . GLU A 1 257 ? -14.788 -4.657 -7.060 1.00 97.00 257 GLU A CA 1
ATOM 2055 C C . GLU A 1 257 ? -15.404 -5.437 -5.882 1.00 97.00 257 GLU A C 1
ATOM 2057 O O . GLU A 1 257 ? -16.108 -6.430 -6.063 1.00 97.00 257 GLU A O 1
ATOM 2062 N N . LEU A 1 258 ? -15.118 -4.995 -4.654 1.00 96.44 258 LEU A N 1
ATOM 2063 C CA . LEU A 1 258 ? -15.693 -5.571 -3.440 1.00 96.44 258 LEU A CA 1
ATOM 2064 C C . LEU A 1 258 ? -17.113 -5.045 -3.197 1.00 96.44 258 LEU A C 1
ATOM 2066 O O . LEU A 1 258 ? -17.376 -3.847 -3.299 1.00 96.44 258 LEU A O 1
ATOM 2070 N N . GLU A 1 259 ? -18.022 -5.938 -2.807 1.00 94.44 259 GLU A N 1
ATOM 2071 C CA . GLU A 1 259 ? -19.394 -5.580 -2.443 1.00 94.44 259 GLU A CA 1
ATOM 2072 C C . GLU A 1 259 ? -19.520 -5.389 -0.932 1.00 94.44 259 GLU A C 1
ATOM 2074 O O . GLU A 1 259 ? -19.115 -6.245 -0.143 1.00 94.44 259 GLU A O 1
ATOM 2079 N N . LYS A 1 260 ? -20.107 -4.261 -0.525 1.00 93.81 260 LYS A N 1
ATOM 2080 C CA . LYS 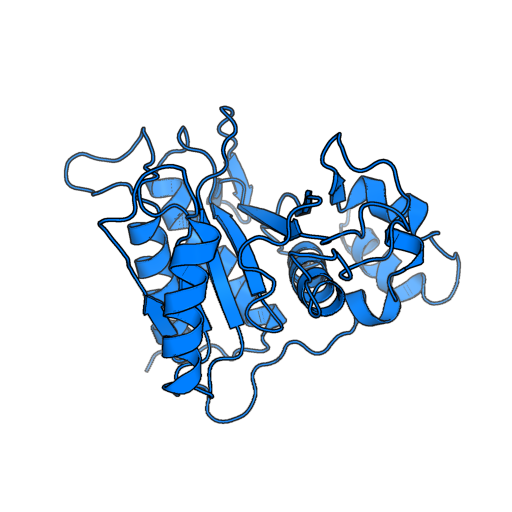A 1 260 ? -20.333 -3.960 0.886 1.00 93.81 260 LYS A CA 1
ATOM 2081 C C . LYS A 1 260 ? -21.389 -4.905 1.462 1.00 93.81 260 LYS A 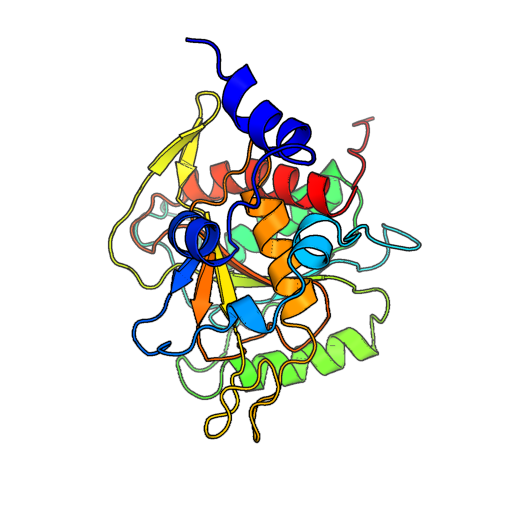C 1
ATOM 2083 O O . LYS A 1 260 ? -22.464 -5.069 0.884 1.00 93.81 260 LYS A O 1
ATOM 2088 N N . GLN A 1 261 ? -21.106 -5.505 2.610 1.00 89.88 261 GLN A N 1
ATOM 2089 C CA . GLN A 1 261 ? -22.038 -6.375 3.305 1.00 89.88 261 GLN A CA 1
ATOM 2090 C C . GLN A 1 261 ? -23.203 -5.567 3.877 1.00 89.88 261 GLN A C 1
ATOM 2092 O O . GLN A 1 261 ? -23.028 -4.533 4.526 1.00 89.88 261 GLN A O 1
ATOM 2097 N N . GLU A 1 262 ? -24.420 -6.070 3.678 1.00 79.06 262 GLU A N 1
ATOM 2098 C CA . GLU A 1 262 ? -25.579 -5.572 4.408 1.00 79.06 262 GLU A CA 1
ATOM 2099 C C . GLU A 1 262 ? -25.437 -5.977 5.879 1.00 79.06 262 GLU A C 1
ATOM 2101 O O . GLU A 1 262 ? -25.482 -7.164 6.216 1.00 79.06 262 GLU A O 1
ATOM 2106 N N . ILE A 1 263 ? -25.262 -4.990 6.760 1.00 63.84 263 ILE A N 1
ATOM 2107 C CA . ILE A 1 263 ? -25.281 -5.211 8.208 1.00 63.84 263 ILE A CA 1
ATOM 2108 C C . ILE A 1 263 ? -26.666 -5.770 8.564 1.00 63.84 263 ILE A C 1
ATOM 2110 O O . ILE A 1 263 ? -27.670 -5.063 8.451 1.00 63.84 263 ILE A O 1
ATOM 2114 N N . LYS A 1 264 ? -26.719 -7.048 8.949 1.00 48.47 264 LYS A N 1
ATOM 2115 C CA . LYS A 1 264 ? -27.931 -7.709 9.453 1.00 48.47 264 LYS A CA 1
ATOM 2116 C C . LYS A 1 264 ? -28.185 -7.399 10.920 1.00 48.47 264 LYS A C 1
ATOM 2118 O O . LYS A 1 264 ? -27.203 -7.363 11.695 1.00 48.47 264 LYS A O 1
#

Radius of gyration: 18.39 Å; Cα contacts (8 Å, |Δi|>4): 496; chains: 1; bounding box: 51×48×56 Å

pLDDT: mean 86.01, std 17.43, range [30.47, 98.81]

Nearest PDB structures (foldseek):
  7tlv-assembly1_A  TM=3.718E-01  e=4.204E-02  Neisseria gonorrhoeae FA 1090
  7trr-assembly1_A  TM=3.696E-01  e=4.480E-02  Neisseria gonorrhoeae FA 1090
  3tbf-assembly2_D  TM=4.551E-01  e=1.317E-01  Francisella tularensis subsp. tularensis
  7tjb-assembly1_A  TM=3.697E-01  e=1.022E-01  Neisseria gonorrhoeae FA 1090
  9cmp-assembly1_A  TM=4.172E-01  e=7.171E+00  Homo sapiens

Sequence (264 aa):
MNFKKIFFIFRLLSTIFIITPILAKDIIYTLDSDISQDWTLQIDINKVLTENLSLKGKIEDPKILIIYSHPNKKYLNSKIGTTGTIIDIGYELEYLLEKDYGVGVYHHIITNQPARYDAYELIAQEVKKILSYNPSIEVIIDLSIADGLKSSSYMMHGQEIVDVSLVNGLSLNEHTGELGIHSLFPNHYVQTNLAFSTQMYGLEDSIISDIYITDFRHSLHLTPKSLLVNFGNVQDDFDIVVDTVPLFVENLAAILELEKQEIK